Protein AF-A0A962DNZ9-F1 (afdb_monomer_lite)

Secondary structure (DSSP, 8-state):
-EEEEEEE--GGGTPPPEEEEEEE-GGGS-SBHHHHHHHHHHHT-TT-------SSSSS-TTEEEETTEEEETTT-BSTTS-SSEEEEPSTTS-EEETTEE--HHHHHHHHHT--S---SSPPPSSSPPP--HHHHHHHHHHHT-----TTTTT-HHHHHHTTT--HHHHHHHHHHHHT-TT---HHHHHHHH-STTTTTT-----HHHHT-TT---HHHHHHHHHHHHHHTT-

Sequence (234 aa):
MRDFRIYRYDPDTGQNPRVDTYSVDLGRCGPMVLDALIKIKNEVDPTLTFRRSCREGICGSCAMNIDGLNTLACTQAIEDIRGDVKIYPLPHMPVIKDLVPDLTNFYAQYASIKPWLQTQTPAPPDSERLQSKQDQELINSPSACILCACCSTSCPSYWWNSDRYLGPATLLAAYRWLVDTRDEATGERLDHLEDPFRLYRCHTIMNCTNACPKDLNPARAIASIKRMLVERRL

Radius of gyration: 20.22 Å; chains: 1; bounding box: 50×43×57 Å

pLDDT: mean 97.69, std 2.29, range [74.88, 98.94]

Structure (mmCIF, N/CA/C/O backbone):
data_AF-A0A962DNZ9-F1
#
_entry.id   AF-A0A962DNZ9-F1
#
loop_
_atom_site.group_PDB
_atom_site.id
_atom_site.type_symbol
_atom_site.label_atom_id
_atom_site.label_alt_id
_atom_site.label_comp_id
_atom_site.label_asym_id
_atom_site.label_entity_id
_atom_site.label_seq_id
_atom_site.pdbx_PDB_ins_code
_atom_site.Cartn_x
_atom_site.Cartn_y
_atom_site.Cartn_z
_atom_site.occupancy
_atom_site.B_iso_or_equiv
_atom_site.auth_seq_id
_atom_site.auth_comp_id
_atom_site.auth_asym_id
_atom_site.auth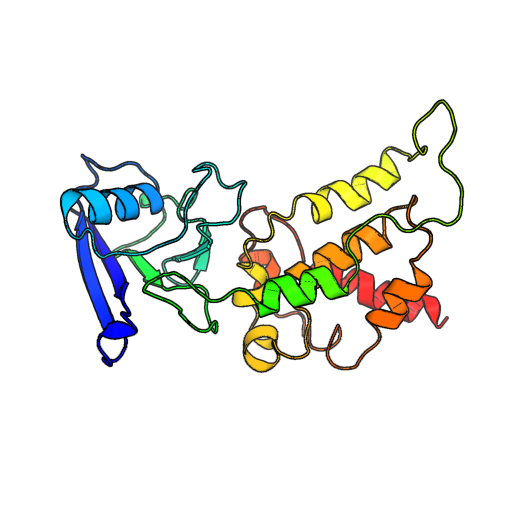_atom_id
_atom_site.pdbx_PDB_model_num
ATOM 1 N N . MET A 1 1 ? 26.097 -2.162 -15.430 1.00 95.00 1 MET A N 1
ATOM 2 C CA . MET A 1 1 ? 24.774 -2.379 -16.054 1.00 95.00 1 MET A CA 1
ATOM 3 C C . MET A 1 1 ? 23.944 -3.299 -15.178 1.00 95.00 1 MET A C 1
ATOM 5 O O . MET A 1 1 ? 24.505 -4.224 -14.598 1.00 95.00 1 MET A O 1
ATOM 9 N N . ARG A 1 2 ? 22.644 -3.036 -15.067 1.00 97.25 2 ARG A N 1
ATOM 10 C CA . ARG A 1 2 ? 21.651 -3.885 -14.399 1.00 97.25 2 ARG A CA 1
ATOM 11 C C . ARG A 1 2 ? 20.388 -3.911 -15.249 1.00 97.25 2 ARG A C 1
ATOM 13 O O . ARG A 1 2 ? 19.955 -2.851 -15.698 1.00 97.25 2 ARG A O 1
ATOM 20 N N . ASP A 1 3 ? 19.804 -5.088 -15.423 1.00 98.56 3 ASP A N 1
ATOM 21 C CA . ASP A 1 3 ? 18.593 -5.251 -16.217 1.00 98.56 3 ASP A CA 1
ATOM 22 C C . ASP A 1 3 ? 17.338 -5.136 -15.352 1.00 98.56 3 ASP A C 1
ATOM 24 O O . ASP A 1 3 ? 17.249 -5.699 -14.257 1.00 98.56 3 ASP A O 1
ATOM 28 N N . PHE A 1 4 ? 16.363 -4.392 -15.868 1.00 98.88 4 PHE A N 1
ATOM 29 C CA . PHE A 1 4 ? 15.038 -4.204 -15.294 1.00 98.88 4 PHE A CA 1
ATOM 30 C C . PHE A 1 4 ? 14.011 -4.829 -16.231 1.00 98.88 4 PHE A C 1
ATOM 32 O O . PHE A 1 4 ? 13.876 -4.402 -17.376 1.00 98.88 4 PHE A O 1
ATOM 39 N N . ARG A 1 5 ? 13.284 -5.837 -15.749 1.00 98.88 5 ARG A N 1
ATOM 40 C CA . ARG A 1 5 ? 12.247 -6.560 -16.493 1.00 98.88 5 ARG A CA 1
ATOM 41 C C . ARG A 1 5 ? 10.887 -6.050 -16.046 1.00 98.88 5 ARG A C 1
ATOM 43 O O . ARG A 1 5 ? 10.426 -6.398 -14.960 1.00 98.88 5 ARG A O 1
ATOM 50 N N . ILE A 1 6 ? 10.275 -5.196 -16.854 1.00 98.94 6 ILE A N 1
ATOM 51 C CA . ILE A 1 6 ? 9.125 -4.388 -16.449 1.00 98.9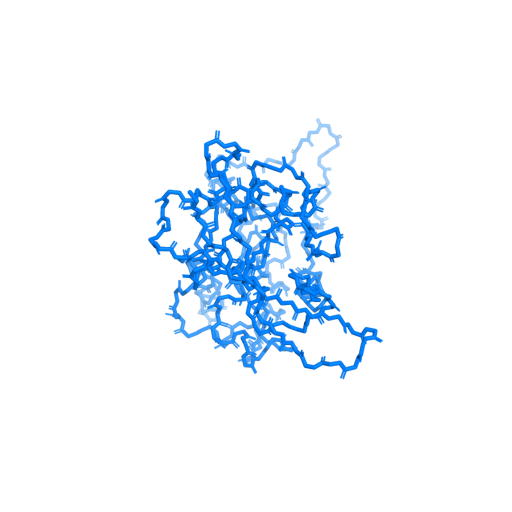4 6 ILE A CA 1
ATOM 52 C C . ILE A 1 6 ? 7.883 -4.838 -17.211 1.00 98.94 6 ILE A C 1
ATOM 54 O O . ILE A 1 6 ? 7.897 -4.930 -18.438 1.00 98.94 6 ILE A O 1
ATOM 58 N N . TYR A 1 7 ? 6.800 -5.096 -16.479 1.00 98.88 7 TYR A N 1
ATOM 59 C CA . TYR A 1 7 ? 5.475 -5.312 -17.050 1.00 98.88 7 TYR A CA 1
ATOM 60 C C . TYR A 1 7 ? 5.032 -4.096 -17.871 1.00 98.88 7 TYR A C 1
ATOM 62 O O . TYR A 1 7 ? 5.056 -2.962 -17.386 1.00 98.88 7 TYR A O 1
ATOM 70 N N . ARG A 1 8 ? 4.573 -4.349 -19.097 1.00 98.81 8 ARG A N 1
ATOM 71 C CA . ARG A 1 8 ? 4.054 -3.345 -20.023 1.00 98.81 8 ARG A CA 1
ATOM 72 C C . ARG A 1 8 ? 2.667 -3.726 -20.503 1.00 98.81 8 ARG A C 1
ATOM 74 O O . ARG A 1 8 ? 2.420 -4.881 -20.858 1.00 98.81 8 ARG A O 1
ATOM 81 N N . TYR A 1 9 ? 1.787 -2.738 -20.557 1.00 98.69 9 TYR A N 1
ATOM 82 C CA . TYR A 1 9 ? 0.440 -2.884 -21.092 1.00 98.69 9 TYR A CA 1
ATOM 83 C C . TYR A 1 9 ? -0.060 -1.535 -21.591 1.00 98.69 9 TYR A C 1
ATOM 85 O O . TYR A 1 9 ? -0.034 -0.559 -20.839 1.00 98.69 9 TYR A O 1
ATOM 93 N N . ASP A 1 10 ? -0.539 -1.499 -22.833 1.00 98.31 10 ASP A N 1
ATOM 94 C CA . ASP A 1 10 ? -1.159 -0.319 -23.424 1.00 98.31 10 ASP A CA 1
ATOM 95 C C . ASP A 1 10 ? -2.583 -0.652 -23.907 1.00 98.31 10 ASP A C 1
ATOM 97 O O . ASP A 1 10 ? -2.718 -1.359 -24.916 1.00 98.31 10 ASP A O 1
ATOM 101 N N . PRO A 1 11 ? -3.637 -0.169 -23.216 1.00 97.06 11 PRO A N 1
ATOM 102 C CA . PRO A 1 11 ? -5.021 -0.498 -23.559 1.00 97.06 11 PRO A CA 1
ATOM 103 C C . PRO A 1 11 ? -5.421 -0.014 -24.958 1.00 97.06 11 PRO A C 1
ATOM 105 O O . PRO A 1 11 ? -6.305 -0.606 -25.574 1.00 97.06 11 PRO A O 1
ATOM 108 N N . ASP A 1 12 ? -4.741 1.005 -25.490 1.00 97.19 12 ASP A N 1
ATOM 109 C CA . ASP A 1 12 ? -5.068 1.610 -26.785 1.00 97.19 12 ASP A CA 1
ATOM 110 C C . ASP A 1 12 ? -4.617 0.742 -27.975 1.00 97.19 12 ASP A C 1
ATOM 112 O O . ASP A 1 12 ? -5.036 0.953 -29.111 1.00 97.19 12 ASP A O 1
ATOM 116 N N . THR A 1 13 ? -3.757 -0.252 -27.728 1.00 95.75 13 THR A N 1
ATOM 117 C CA . THR A 1 13 ? -3.167 -1.095 -28.784 1.00 95.75 13 THR A CA 1
ATOM 118 C C . THR A 1 13 ? -3.943 -2.383 -29.053 1.00 95.75 13 THR A C 1
ATOM 120 O O . THR A 1 13 ? -3.706 -3.039 -30.067 1.00 95.75 13 THR A O 1
ATOM 123 N N . GLY A 1 14 ? -4.826 -2.790 -28.135 1.00 94.06 14 GLY A N 1
ATOM 124 C CA . GLY A 1 14 ? -5.509 -4.089 -28.180 1.00 94.06 14 GLY A CA 1
ATOM 125 C C . GLY A 1 14 ? -4.589 -5.310 -28.010 1.00 94.06 14 GLY A C 1
ATOM 126 O O . GLY A 1 14 ? -5.040 -6.439 -28.196 1.00 94.06 14 GLY A O 1
ATOM 127 N N . GLN A 1 15 ? -3.306 -5.115 -27.681 1.00 96.44 15 GLN A N 1
ATOM 128 C CA . GLN A 1 15 ? -2.345 -6.201 -27.487 1.00 96.44 15 GLN A CA 1
ATOM 129 C C . GLN A 1 15 ? -2.347 -6.729 -26.048 1.00 96.44 15 GLN A C 1
ATOM 131 O O . GLN A 1 15 ? -2.658 -6.017 -25.093 1.00 96.44 15 GLN A O 1
ATOM 136 N N . ASN A 1 16 ? -1.936 -7.990 -25.891 1.00 97.56 16 ASN A N 1
ATOM 137 C CA . ASN A 1 16 ? -1.731 -8.586 -24.575 1.00 97.56 16 ASN A CA 1
ATOM 138 C C . ASN A 1 16 ? -0.548 -7.932 -23.835 1.00 97.56 16 ASN A C 1
ATOM 140 O O . ASN A 1 16 ? 0.395 -7.458 -24.479 1.00 97.56 16 ASN A O 1
ATOM 144 N N . PRO A 1 17 ? -0.550 -7.956 -22.489 1.00 98.25 17 PRO A N 1
ATOM 145 C CA . PRO A 1 17 ? 0.593 -7.514 -21.706 1.00 98.25 17 PRO A CA 1
ATOM 146 C C . PRO A 1 17 ? 1.873 -8.273 -22.048 1.00 98.25 17 PRO A C 1
ATOM 148 O O . PRO A 1 17 ? 1.849 -9.460 -22.384 1.00 98.25 17 PRO A O 1
ATOM 151 N N . ARG A 1 18 ? 3.005 -7.592 -21.893 1.00 98.50 18 ARG A N 1
ATOM 152 C CA . ARG A 1 18 ? 4.341 -8.145 -22.139 1.00 98.50 18 ARG A CA 1
ATOM 153 C C . ARG A 1 18 ? 5.320 -7.717 -21.050 1.00 98.50 18 ARG A C 1
ATOM 155 O O . ARG A 1 18 ? 4.978 -6.936 -20.165 1.00 98.50 18 ARG A O 1
ATOM 162 N N . VAL A 1 19 ? 6.542 -8.231 -21.122 1.00 98.75 19 VAL A N 1
ATOM 163 C CA . VAL A 1 19 ? 7.648 -7.813 -20.256 1.00 98.75 19 VAL A CA 1
ATOM 164 C C . VAL A 1 19 ? 8.767 -7.286 -21.138 1.00 98.75 19 VAL A C 1
ATOM 166 O O . VAL A 1 19 ? 9.340 -8.050 -21.912 1.00 98.75 19 VAL A O 1
ATOM 169 N N . ASP A 1 20 ? 9.077 -6.002 -20.986 1.00 98.69 20 ASP A N 1
ATOM 170 C CA . ASP A 1 20 ? 10.197 -5.359 -21.672 1.00 98.69 20 ASP A CA 1
ATOM 171 C C . ASP A 1 20 ? 11.420 -5.344 -20.742 1.00 98.69 20 ASP A C 1
ATOM 173 O O . ASP A 1 20 ? 11.285 -5.258 -19.517 1.00 98.69 20 ASP A O 1
ATOM 177 N N . THR A 1 21 ? 12.619 -5.431 -21.320 1.00 98.81 21 THR A N 1
ATOM 178 C CA . THR A 1 21 ? 13.884 -5.373 -20.576 1.00 98.81 21 THR A CA 1
ATOM 179 C C . THR A 1 21 ? 14.593 -4.053 -20.851 1.00 98.81 21 THR A C 1
ATOM 181 O O . THR A 1 21 ? 14.810 -3.693 -22.006 1.00 98.81 21 THR A O 1
ATOM 184 N N . TYR A 1 22 ? 15.008 -3.365 -19.787 1.00 98.75 22 TYR A N 1
ATOM 185 C CA . TYR A 1 22 ? 15.774 -2.122 -19.848 1.00 98.75 22 TYR A CA 1
ATOM 186 C C . TYR A 1 22 ? 17.092 -2.275 -19.096 1.00 98.75 22 TYR A C 1
ATOM 188 O O . TYR A 1 22 ? 17.094 -2.542 -17.894 1.00 98.75 22 TYR A O 1
ATOM 196 N N . SER A 1 23 ? 18.212 -2.062 -19.780 1.00 98.44 23 SER A N 1
ATOM 197 C CA . SER A 1 23 ? 19.537 -2.090 -19.160 1.00 98.44 23 SER A CA 1
ATOM 198 C C . SER A 1 23 ? 19.919 -0.696 -18.663 1.00 98.44 23 SER A C 1
ATOM 200 O O . SER A 1 23 ? 20.058 0.240 -19.449 1.00 98.44 23 SER A O 1
ATOM 202 N N . VAL A 1 24 ? 20.122 -0.551 -17.353 1.00 98.31 24 VAL A N 1
ATOM 203 C CA . VAL A 1 24 ? 20.449 0.724 -16.698 1.00 98.31 24 VAL A CA 1
ATOM 204 C C . VAL A 1 24 ? 21.882 0.703 -16.163 1.00 98.31 24 VAL A C 1
ATOM 206 O O . VAL A 1 24 ? 22.325 -0.262 -15.532 1.00 98.31 24 VAL A O 1
ATOM 209 N N . ASP A 1 25 ? 22.626 1.785 -16.390 1.00 97.81 25 ASP A N 1
ATOM 210 C CA . ASP A 1 25 ? 23.916 2.010 -15.736 1.00 97.81 25 ASP A CA 1
ATOM 211 C C . ASP A 1 25 ? 23.711 2.530 -14.303 1.00 97.81 25 ASP A C 1
ATOM 213 O O . ASP A 1 25 ? 23.357 3.692 -14.094 1.00 97.81 25 ASP A O 1
ATOM 217 N N . LEU A 1 26 ? 23.944 1.660 -13.314 1.00 97.25 26 LEU A N 1
ATOM 218 C CA . LEU A 1 26 ? 23.795 1.995 -11.896 1.00 97.25 26 LEU A CA 1
ATOM 219 C C . LEU A 1 26 ? 24.811 3.039 -11.413 1.00 97.25 26 LEU A C 1
ATOM 221 O O . LEU A 1 26 ? 24.511 3.757 -10.468 1.00 97.25 26 LEU A O 1
ATOM 225 N N . GLY A 1 27 ? 25.963 3.193 -12.080 1.00 97.44 27 GLY A N 1
ATOM 226 C CA . GLY A 1 27 ? 26.920 4.260 -11.753 1.00 97.44 27 GLY A CA 1
ATOM 227 C C . GLY A 1 27 ? 26.392 5.665 -12.073 1.00 97.44 27 GLY A C 1
ATOM 228 O O . GLY A 1 27 ? 26.954 6.661 -11.625 1.00 97.44 27 GLY A O 1
ATOM 229 N N . ARG A 1 28 ? 25.300 5.750 -12.846 1.00 97.50 28 ARG A N 1
ATOM 230 C CA . ARG A 1 28 ? 24.640 6.990 -13.284 1.00 97.50 28 ARG A CA 1
ATOM 231 C C . ARG A 1 28 ? 23.143 6.991 -12.957 1.00 97.50 28 ARG A C 1
ATOM 233 O O . ARG A 1 28 ? 22.350 7.614 -13.672 1.00 97.50 28 ARG A O 1
ATOM 240 N N . CYS A 1 29 ? 22.754 6.265 -11.912 1.00 98.50 29 CYS A N 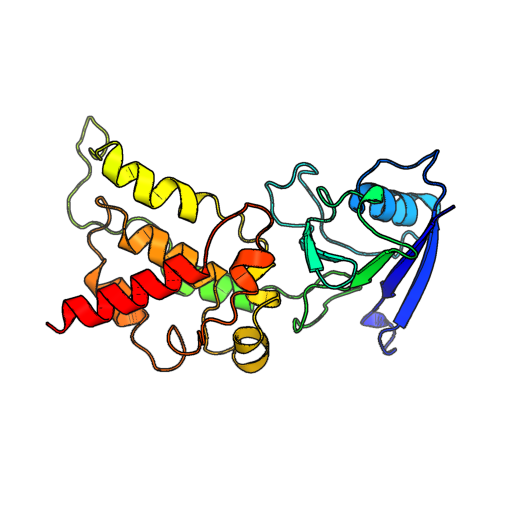1
ATOM 241 C CA . CYS A 1 29 ? 21.384 6.142 -11.430 1.00 98.50 29 CYS A CA 1
ATOM 242 C C . CYS A 1 29 ? 21.354 6.319 -9.907 1.00 98.50 29 CYS A C 1
ATOM 244 O O . CYS A 1 29 ? 22.307 5.961 -9.221 1.00 98.50 29 CYS A O 1
ATOM 246 N N . GLY A 1 30 ? 20.257 6.866 -9.379 1.00 98.38 30 GLY A N 1
ATOM 247 C CA . GLY A 1 30 ? 20.015 6.848 -7.937 1.00 98.38 30 GLY A CA 1
ATOM 248 C C . GLY A 1 30 ? 19.834 5.415 -7.408 1.00 98.38 30 GLY A C 1
ATOM 249 O O . GLY A 1 30 ? 19.610 4.493 -8.201 1.00 98.38 30 GLY A O 1
ATOM 250 N N . PRO A 1 31 ? 19.948 5.214 -6.084 1.00 98.44 31 PRO A N 1
ATOM 251 C CA . PRO A 1 31 ? 20.005 3.882 -5.485 1.00 98.44 31 PRO A CA 1
ATOM 252 C C . PRO A 1 31 ? 18.650 3.162 -5.439 1.00 98.44 31 PRO A C 1
ATOM 254 O O . PRO A 1 31 ? 18.622 1.942 -5.263 1.00 98.44 31 PRO A O 1
ATOM 257 N N . MET A 1 32 ? 17.529 3.880 -5.577 1.00 98.81 32 MET A N 1
ATOM 258 C CA . MET A 1 32 ? 16.189 3.310 -5.418 1.00 98.81 32 MET A CA 1
ATOM 259 C C . MET A 1 32 ? 15.610 2.845 -6.752 1.00 98.81 32 MET A C 1
ATOM 261 O O . MET A 1 32 ? 15.855 3.444 -7.800 1.00 98.81 32 MET A O 1
ATOM 265 N N . VAL A 1 33 ? 14.746 1.828 -6.722 1.00 98.88 33 VAL A N 1
ATOM 266 C CA . VAL A 1 33 ? 14.071 1.324 -7.933 1.00 98.88 33 VAL A CA 1
ATOM 267 C C . VAL A 1 33 ? 13.276 2.429 -8.643 1.00 98.88 33 VAL A C 1
ATOM 269 O O . VAL A 1 33 ? 13.242 2.473 -9.873 1.00 98.88 33 VAL A O 1
ATOM 272 N N . LEU A 1 34 ? 12.691 3.377 -7.903 1.00 98.94 34 LEU A N 1
ATOM 273 C CA . LEU A 1 34 ? 12.022 4.537 -8.497 1.00 98.94 34 LEU A CA 1
ATOM 274 C C . LEU A 1 34 ? 12.980 5.420 -9.311 1.00 98.94 34 LEU A C 1
ATOM 276 O O . LEU A 1 34 ? 12.563 5.957 -10.336 1.00 98.94 34 LEU A O 1
ATOM 280 N N . ASP A 1 35 ? 14.237 5.572 -8.889 1.00 98.88 35 ASP A N 1
ATOM 281 C CA . ASP A 1 35 ? 15.219 6.362 -9.637 1.00 98.88 35 ASP A CA 1
ATOM 282 C C . ASP A 1 35 ? 15.500 5.710 -10.996 1.00 98.88 35 ASP A C 1
ATOM 284 O O . ASP A 1 35 ? 15.531 6.404 -12.014 1.00 98.88 35 ASP A O 1
ATOM 288 N N . ALA A 1 36 ? 15.588 4.375 -11.036 1.00 98.88 36 ALA A N 1
ATOM 289 C CA . ALA A 1 36 ? 15.714 3.623 -12.282 1.00 98.88 36 ALA A CA 1
ATOM 290 C C . ALA A 1 36 ? 14.469 3.759 -13.173 1.00 98.88 36 ALA A C 1
ATOM 292 O O . ALA A 1 36 ? 14.606 4.026 -14.364 1.00 98.88 36 ALA A O 1
ATOM 293 N N . LEU A 1 37 ? 13.256 3.657 -12.614 1.00 98.94 37 LEU A N 1
ATOM 294 C CA . LEU A 1 37 ? 12.008 3.851 -13.370 1.00 98.94 37 LEU A CA 1
ATOM 295 C C . LEU A 1 37 ? 11.917 5.252 -13.995 1.00 98.94 37 LEU A C 1
ATOM 297 O O . LEU A 1 37 ? 11.538 5.395 -15.158 1.00 98.94 37 LEU A O 1
ATOM 301 N N . ILE A 1 38 ? 12.283 6.291 -13.237 1.00 98.94 38 ILE A N 1
ATOM 302 C CA . ILE A 1 38 ? 12.319 7.675 -13.729 1.00 98.94 38 ILE A CA 1
ATOM 303 C C . ILE A 1 38 ? 13.384 7.828 -14.815 1.00 98.94 38 ILE A C 1
ATOM 305 O O . ILE A 1 38 ? 13.104 8.430 -15.850 1.00 98.94 38 ILE A O 1
ATOM 309 N N . LYS A 1 39 ? 14.578 7.263 -14.613 1.00 98.81 39 LYS A N 1
ATOM 310 C CA . LYS A 1 39 ? 15.663 7.295 -15.597 1.00 98.81 39 LYS A CA 1
ATOM 311 C C . LYS A 1 39 ? 15.259 6.628 -16.911 1.00 98.81 39 LYS A C 1
ATOM 313 O O . LYS A 1 39 ? 15.419 7.237 -17.964 1.00 98.81 39 LYS A O 1
ATOM 318 N N . ILE A 1 40 ? 14.681 5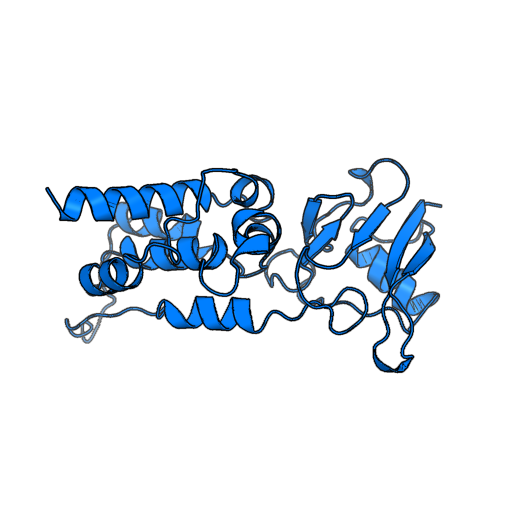.426 -16.851 1.00 98.88 40 ILE A N 1
ATOM 319 C CA . ILE A 1 40 ? 14.168 4.710 -18.028 1.00 98.88 40 ILE A CA 1
ATOM 320 C C . ILE A 1 40 ? 13.144 5.578 -18.756 1.00 98.88 40 ILE A C 1
ATOM 322 O O . ILE A 1 40 ? 13.271 5.781 -19.961 1.00 98.88 40 ILE A O 1
ATOM 326 N N . LYS A 1 41 ? 12.172 6.149 -18.033 1.00 98.88 41 LYS A N 1
ATOM 327 C CA . LYS A 1 41 ? 11.154 7.005 -18.648 1.00 98.88 41 LYS A CA 1
ATOM 328 C C . LYS A 1 41 ? 11.747 8.249 -19.315 1.00 98.88 41 LYS A C 1
ATOM 330 O O . LYS A 1 41 ? 11.318 8.628 -20.397 1.00 98.88 41 LYS A O 1
ATOM 335 N N . ASN A 1 42 ? 12.701 8.906 -18.667 1.00 98.81 42 ASN A N 1
ATOM 336 C CA . ASN A 1 42 ? 13.228 10.183 -19.143 1.00 98.81 42 ASN A CA 1
ATOM 337 C C . ASN A 1 42 ? 14.239 10.031 -20.282 1.00 98.81 42 ASN A C 1
ATOM 339 O O . ASN A 1 42 ? 14.328 10.915 -21.129 1.00 98.81 42 ASN A O 1
ATOM 343 N N . GLU A 1 43 ? 15.024 8.954 -20.279 1.00 98.62 43 GLU A N 1
ATOM 344 C CA . GLU A 1 43 ? 16.197 8.823 -21.151 1.00 98.62 43 GLU A CA 1
ATOM 345 C C . GLU A 1 43 ? 16.070 7.706 -22.194 1.00 98.62 43 GLU A C 1
ATOM 347 O O . GLU A 1 43 ? 16.824 7.711 -23.164 1.00 98.62 43 GLU A O 1
ATOM 352 N N . VAL A 1 44 ? 15.155 6.745 -22.011 1.00 98.44 44 VAL A N 1
ATOM 353 C CA . VAL A 1 44 ? 15.068 5.539 -22.855 1.00 98.44 44 VAL A CA 1
ATOM 354 C C . VAL A 1 44 ? 13.692 5.389 -23.496 1.00 98.44 44 VAL A C 1
ATOM 356 O O . VAL A 1 44 ? 13.587 5.331 -24.717 1.00 98.44 44 VAL A O 1
ATOM 359 N N . ASP A 1 45 ? 12.634 5.327 -22.687 1.00 98.69 45 ASP A N 1
ATOM 360 C CA . ASP A 1 45 ? 11.271 5.063 -23.147 1.00 98.69 45 ASP A CA 1
ATOM 361 C C . ASP A 1 45 ? 10.248 5.960 -22.425 1.00 98.69 45 ASP A C 1
ATOM 363 O O . ASP A 1 45 ? 9.735 5.597 -21.358 1.00 98.69 45 ASP A O 1
ATOM 367 N N . PRO A 1 46 ? 9.874 7.111 -23.016 1.00 98.56 46 PRO A N 1
ATOM 368 C CA . PRO A 1 46 ? 8.918 8.034 -22.411 1.00 98.56 46 PRO A CA 1
ATOM 369 C C . PRO A 1 46 ? 7.499 7.469 -22.303 1.00 98.56 46 PRO A C 1
ATOM 371 O O . PRO A 1 46 ? 6.672 8.071 -21.611 1.00 98.56 46 PRO A O 1
ATOM 374 N N . THR A 1 47 ? 7.201 6.320 -22.917 1.00 98.62 47 THR A N 1
ATOM 375 C CA . THR A 1 47 ? 5.882 5.675 -22.833 1.00 98.62 47 THR A CA 1
ATOM 376 C C . THR A 1 47 ? 5.687 4.882 -21.539 1.00 98.62 47 THR A C 1
ATOM 378 O O . THR A 1 47 ? 4.543 4.644 -21.148 1.00 98.62 47 THR A O 1
ATOM 381 N N . LEU A 1 48 ? 6.770 4.534 -20.826 1.00 98.88 48 LEU A N 1
ATOM 382 C CA . LEU A 1 48 ? 6.694 3.821 -19.549 1.00 98.88 48 LEU A CA 1
ATOM 383 C C . LEU A 1 48 ? 5.871 4.618 -18.528 1.00 98.88 48 LEU A C 1
ATOM 385 O O . LEU A 1 48 ? 6.184 5.773 -18.214 1.00 98.88 48 LEU A O 1
ATOM 389 N N . THR A 1 49 ? 4.816 4.005 -17.996 1.00 98.94 49 THR A N 1
ATOM 390 C CA . THR A 1 49 ? 3.836 4.675 -17.132 1.00 98.94 49 THR A CA 1
ATOM 391 C C . THR A 1 49 ? 3.758 4.040 -15.739 1.00 98.94 49 THR A C 1
ATOM 393 O O . THR A 1 49 ? 3.603 2.833 -15.580 1.00 98.94 49 THR A O 1
ATOM 396 N N . PHE A 1 50 ? 3.859 4.871 -14.698 1.00 98.94 50 PHE A N 1
ATOM 397 C CA . PHE A 1 50 ? 3.773 4.465 -13.291 1.00 98.94 50 PHE A CA 1
ATOM 398 C C . PHE A 1 50 ? 3.365 5.648 -12.402 1.00 98.94 50 PHE A C 1
ATOM 400 O O . PHE A 1 50 ? 3.552 6.813 -12.763 1.00 98.94 50 PHE A O 1
ATOM 407 N N . ARG A 1 51 ? 2.824 5.363 -11.210 1.00 98.88 51 ARG A N 1
ATOM 408 C CA . ARG A 1 51 ? 2.487 6.391 -10.211 1.00 98.88 51 ARG A CA 1
ATOM 409 C C . ARG A 1 51 ? 3.679 6.689 -9.298 1.00 98.88 51 ARG A C 1
ATOM 411 O O . ARG A 1 51 ? 4.373 5.786 -8.841 1.00 98.88 51 ARG A O 1
ATOM 418 N N . ARG A 1 52 ? 3.902 7.972 -9.000 1.00 98.75 52 ARG A N 1
ATOM 419 C CA . ARG A 1 52 ? 4.917 8.465 -8.047 1.00 98.75 52 ARG A CA 1
ATOM 420 C C . ARG A 1 52 ? 4.581 9.872 -7.557 1.00 98.75 52 ARG A C 1
ATOM 422 O O . ARG A 1 52 ? 3.962 10.631 -8.305 1.00 98.75 52 ARG A O 1
ATOM 429 N N . SER A 1 53 ? 5.049 10.231 -6.361 1.00 98.75 53 SER A N 1
ATOM 430 C CA . SER A 1 53 ? 4.985 11.611 -5.853 1.00 98.75 53 SER A CA 1
ATOM 431 C C . SER A 1 53 ? 6.120 11.932 -4.862 1.00 98.75 53 SER A C 1
ATOM 433 O O . SER A 1 53 ? 7.144 12.447 -5.290 1.00 98.75 53 SER A O 1
ATOM 435 N N . C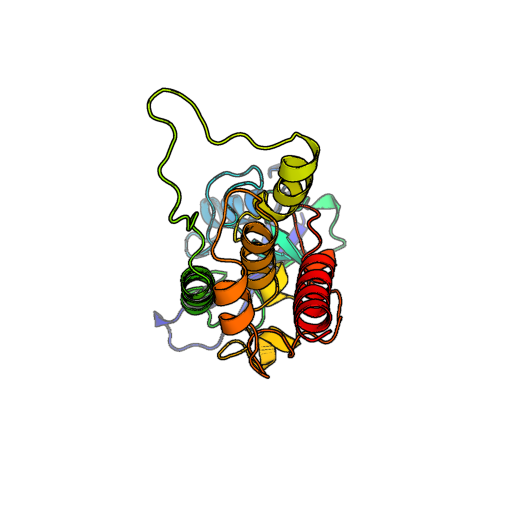YS A 1 54 ? 5.995 11.557 -3.579 1.00 98.56 54 CYS A N 1
ATOM 436 C CA . CYS A 1 54 ? 6.841 12.071 -2.480 1.00 98.56 54 CYS A CA 1
ATOM 437 C C . CYS A 1 54 ? 8.332 11.687 -2.496 1.00 98.56 54 CYS A C 1
ATOM 439 O O . CYS A 1 54 ? 9.137 12.396 -1.920 1.00 98.56 54 CYS A O 1
ATOM 441 N N . ARG A 1 55 ? 8.697 10.553 -3.112 1.00 98.31 55 ARG A N 1
ATOM 442 C CA . ARG A 1 55 ? 10.058 9.969 -3.120 1.00 98.31 55 ARG A CA 1
ATOM 443 C C . ARG A 1 55 ? 10.652 9.521 -1.771 1.00 98.31 55 ARG A C 1
ATOM 445 O O . ARG A 1 55 ? 11.778 9.051 -1.763 1.00 98.31 55 ARG A O 1
ATOM 452 N N . GLU A 1 56 ? 9.898 9.556 -0.678 1.00 98.31 56 GLU A N 1
ATOM 453 C CA . GLU A 1 56 ? 10.399 9.231 0.676 1.00 98.31 56 GLU A CA 1
ATOM 454 C C . GLU A 1 56 ? 9.510 8.235 1.444 1.00 98.31 56 GLU A C 1
ATOM 456 O O . GLU A 1 56 ? 9.570 8.106 2.662 1.00 98.31 56 GLU A O 1
ATOM 461 N N . GLY A 1 57 ? 8.646 7.513 0.725 1.00 98.38 57 GLY A N 1
ATOM 462 C CA . GLY A 1 57 ? 7.863 6.416 1.301 1.00 98.38 57 GLY A CA 1
ATOM 463 C C . GLY A 1 57 ? 6.679 6.846 2.172 1.00 98.38 57 GLY A C 1
ATOM 464 O O . GLY A 1 57 ? 6.239 6.069 3.019 1.00 98.38 57 GLY A O 1
ATOM 465 N N . ILE A 1 58 ? 6.147 8.061 1.977 1.00 98.62 58 ILE A N 1
ATOM 466 C CA . ILE A 1 58 ? 5.033 8.585 2.788 1.00 98.62 58 ILE A CA 1
ATOM 467 C C . ILE A 1 58 ? 3.690 8.679 2.046 1.00 98.62 58 ILE A C 1
ATOM 469 O O . ILE A 1 58 ? 2.648 8.457 2.647 1.00 98.62 58 ILE A O 1
ATOM 473 N N . CYS A 1 59 ? 3.677 8.936 0.733 1.00 98.62 59 CYS A N 1
ATOM 474 C CA . CYS A 1 59 ? 2.418 9.121 -0.018 1.00 98.62 59 CYS A CA 1
ATOM 475 C C . CYS A 1 59 ? 1.726 7.821 -0.471 1.00 98.62 59 CYS A C 1
ATOM 477 O O . CYS A 1 59 ? 0.600 7.863 -0.953 1.00 98.62 59 CYS A O 1
ATOM 479 N N . GLY A 1 60 ? 2.429 6.683 -0.445 1.00 98.62 60 GLY A N 1
ATOM 480 C CA . GLY A 1 60 ? 1.910 5.385 -0.900 1.00 98.62 60 GLY A CA 1
ATOM 481 C C . GLY A 1 60 ? 1.740 5.196 -2.417 1.00 98.62 60 GLY A C 1
ATOM 482 O O . GLY A 1 60 ? 1.482 4.079 -2.848 1.00 98.62 60 GLY A O 1
ATOM 483 N N . SER A 1 61 ? 1.928 6.227 -3.252 1.00 98.81 61 SER A N 1
ATOM 484 C CA . SER A 1 61 ? 1.572 6.163 -4.683 1.00 98.81 61 SER A CA 1
ATOM 485 C C . SER A 1 61 ? 2.390 5.182 -5.529 1.00 98.81 61 SER A C 1
ATOM 487 O O . SER A 1 61 ? 1.875 4.678 -6.518 1.00 98.81 61 SER A O 1
ATOM 489 N N . CYS A 1 62 ? 3.661 4.946 -5.189 1.00 98.88 62 CYS A N 1
ATOM 490 C CA . CYS A 1 62 ? 4.577 4.104 -5.977 1.00 98.88 62 CYS A CA 1
ATOM 491 C C . CYS A 1 62 ? 4.613 2.639 -5.513 1.00 98.88 62 CYS A C 1
ATOM 493 O O . CYS A 1 62 ? 5.628 1.959 -5.658 1.00 98.88 62 CYS A O 1
ATOM 495 N N . ALA A 1 63 ? 3.516 2.178 -4.916 1.00 98.94 63 ALA A N 1
ATOM 496 C CA . ALA A 1 63 ? 3.333 0.789 -4.543 1.00 98.94 63 ALA A CA 1
ATOM 497 C C . ALA A 1 63 ? 3.240 -0.100 -5.787 1.00 98.94 63 ALA A C 1
ATOM 499 O O . ALA A 1 63 ? 2.441 0.162 -6.688 1.00 98.94 63 ALA A O 1
ATOM 500 N N . MET A 1 64 ? 4.063 -1.142 -5.831 1.00 98.88 64 MET A N 1
ATOM 501 C CA . MET A 1 64 ? 4.115 -2.115 -6.922 1.00 98.88 64 MET A CA 1
ATOM 502 C C . MET A 1 64 ? 4.766 -3.413 -6.433 1.00 98.88 64 MET A C 1
ATOM 504 O O . MET A 1 64 ? 5.243 -3.480 -5.297 1.00 98.88 64 MET A O 1
ATOM 508 N N . ASN A 1 65 ? 4.774 -4.449 -7.268 1.00 98.88 65 ASN A N 1
ATOM 509 C CA . ASN A 1 65 ? 5.489 -5.685 -6.976 1.00 98.88 65 ASN A CA 1
ATOM 510 C C . ASN A 1 65 ? 6.903 -5.611 -7.568 1.00 98.88 65 ASN A C 1
ATOM 512 O O . ASN A 1 65 ? 7.064 -5.437 -8.776 1.00 98.88 65 ASN A O 1
ATOM 516 N N . ILE A 1 66 ? 7.916 -5.720 -6.713 1.00 98.81 66 ILE A N 1
ATOM 517 C CA . ILE A 1 66 ? 9.333 -5.659 -7.069 1.00 98.81 66 ILE A CA 1
ATOM 518 C C . ILE A 1 66 ? 9.982 -6.959 -6.606 1.00 98.81 66 ILE A C 1
ATOM 520 O O . ILE A 1 66 ? 9.973 -7.277 -5.420 1.00 98.81 66 ILE A O 1
ATOM 524 N N . ASP A 1 67 ? 10.489 -7.727 -7.564 1.00 97.69 67 ASP A N 1
ATOM 525 C CA . ASP A 1 67 ? 11.065 -9.064 -7.380 1.00 97.69 67 ASP A CA 1
ATOM 526 C C . ASP A 1 67 ? 10.195 -10.008 -6.525 1.00 97.69 67 ASP A C 1
ATOM 528 O O . ASP A 1 67 ? 10.662 -10.733 -5.651 1.00 97.69 67 ASP A O 1
ATOM 532 N N . GLY A 1 68 ? 8.880 -9.985 -6.766 1.00 97.19 68 GLY A N 1
ATOM 533 C CA . GLY A 1 68 ? 7.915 -10.830 -6.064 1.00 97.19 68 GLY A CA 1
ATOM 534 C C . GLY A 1 68 ? 7.373 -10.236 -4.762 1.00 97.19 68 GLY A C 1
ATOM 535 O O . GLY A 1 68 ? 6.365 -10.737 -4.260 1.00 97.19 68 GLY A O 1
ATOM 536 N N . LEU A 1 69 ? 7.941 -9.138 -4.252 1.00 97.69 69 LEU A N 1
ATOM 537 C CA . LEU A 1 69 ? 7.488 -8.471 -3.030 1.00 97.69 69 LEU A CA 1
ATOM 538 C C . LEU A 1 69 ? 6.711 -7.183 -3.334 1.00 97.69 69 LEU A C 1
ATOM 540 O O . LEU A 1 69 ? 7.171 -6.320 -4.077 1.00 97.69 69 LEU A O 1
ATOM 544 N N . ASN A 1 70 ? 5.548 -7.002 -2.705 1.00 98.88 70 ASN A N 1
ATOM 545 C CA . ASN A 1 70 ? 4.855 -5.715 -2.747 1.00 98.88 70 ASN A CA 1
ATOM 546 C C . ASN A 1 70 ? 5.569 -4.718 -1.832 1.00 98.88 70 ASN A C 1
ATOM 548 O O . ASN A 1 70 ? 5.638 -4.927 -0.624 1.00 98.88 70 ASN A O 1
ATOM 552 N N . THR A 1 71 ? 6.062 -3.624 -2.401 1.00 98.81 71 THR A N 1
ATOM 553 C CA . THR A 1 71 ? 6.809 -2.585 -1.682 1.00 98.81 71 THR A CA 1
ATOM 554 C C . THR A 1 71 ? 6.649 -1.234 -2.390 1.00 98.81 71 THR A C 1
ATOM 556 O O . THR A 1 71 ? 5.898 -1.112 -3.361 1.00 98.81 71 THR A O 1
ATOM 559 N N . LEU A 1 72 ? 7.315 -0.194 -1.892 1.00 98.94 72 LEU A N 1
ATOM 560 C CA . LEU A 1 72 ? 7.351 1.124 -2.521 1.00 98.94 72 LEU A CA 1
ATOM 561 C C . LEU A 1 72 ? 8.628 1.259 -3.347 1.00 98.94 72 LEU A C 1
ATOM 563 O O . LEU A 1 72 ? 9.732 1.160 -2.813 1.00 98.94 72 LEU A O 1
ATOM 567 N N . ALA A 1 73 ? 8.496 1.582 -4.633 1.00 98.88 73 ALA A N 1
ATOM 568 C CA . ALA A 1 73 ? 9.660 1.749 -5.504 1.00 98.88 73 ALA A CA 1
ATOM 569 C C . ALA A 1 73 ? 10.645 2.821 -5.002 1.00 98.88 73 ALA A C 1
ATOM 571 O O . ALA A 1 73 ? 11.838 2.731 -5.270 1.00 98.88 73 ALA A O 1
ATOM 572 N N . CYS A 1 74 ? 10.165 3.839 -4.279 1.00 98.81 74 CYS A N 1
ATOM 573 C CA . CYS A 1 74 ? 11.013 4.919 -3.770 1.00 98.81 74 CYS A CA 1
ATOM 574 C C . CYS A 1 74 ? 11.840 4.563 -2.534 1.00 98.81 74 CYS A C 1
ATOM 576 O O . CYS A 1 74 ? 12.690 5.357 -2.156 1.00 98.81 74 CYS A O 1
ATOM 578 N N . THR A 1 75 ? 11.574 3.431 -1.886 1.00 98.62 75 THR A N 1
ATOM 579 C CA . THR A 1 75 ? 12.333 2.979 -0.708 1.00 98.62 75 THR A CA 1
ATOM 580 C C . THR A 1 75 ? 12.913 1.582 -0.884 1.00 98.62 75 THR A C 1
ATOM 582 O O . THR A 1 75 ? 13.607 1.107 0.004 1.00 98.62 75 THR A O 1
ATOM 585 N N . GLN A 1 76 ? 12.635 0.917 -2.007 1.00 98.62 76 GLN A N 1
ATOM 586 C CA . GLN A 1 76 ? 13.288 -0.332 -2.361 1.00 98.62 76 GLN A CA 1
ATOM 587 C C . GLN A 1 76 ? 14.644 -0.026 -2.995 1.00 98.62 76 GLN A C 1
ATOM 589 O O . GLN A 1 76 ? 14.700 0.483 -4.121 1.00 98.62 76 GLN A O 1
ATOM 594 N N . ALA A 1 77 ? 15.721 -0.354 -2.286 1.00 98.50 77 ALA A N 1
ATOM 595 C CA . ALA A 1 77 ? 17.065 -0.228 -2.820 1.00 98.50 77 ALA A CA 1
ATOM 596 C C . ALA A 1 77 ? 17.303 -1.277 -3.917 1.00 98.50 77 ALA A C 1
ATOM 598 O O . ALA A 1 77 ? 16.868 -2.429 -3.822 1.00 98.50 77 ALA A O 1
ATOM 599 N N . ILE A 1 78 ? 17.993 -0.870 -4.983 1.00 98.56 78 ILE A N 1
ATOM 600 C CA . ILE A 1 78 ? 18.350 -1.759 -6.099 1.00 98.56 78 ILE A CA 1
ATOM 601 C C . ILE A 1 78 ? 19.374 -2.810 -5.644 1.00 98.56 78 ILE A C 1
ATOM 603 O O . ILE A 1 78 ? 19.363 -3.935 -6.141 1.00 98.56 78 ILE A O 1
ATOM 607 N N . GLU A 1 79 ? 20.253 -2.459 -4.702 1.00 97.56 79 GLU A N 1
ATOM 608 C CA . GLU A 1 79 ? 21.299 -3.351 -4.180 1.00 97.56 79 GLU A CA 1
ATOM 609 C C . GLU A 1 79 ? 20.758 -4.545 -3.384 1.00 97.56 79 GLU A C 1
ATOM 611 O O . GLU A 1 79 ? 21.372 -5.612 -3.409 1.00 97.56 79 GLU A O 1
ATOM 616 N N . ASP A 1 80 ? 19.575 -4.408 -2.778 1.00 97.44 80 ASP A N 1
ATOM 617 C CA . ASP A 1 80 ? 18.904 -5.491 -2.049 1.00 97.44 80 ASP A CA 1
ATOM 618 C C . ASP A 1 80 ? 18.382 -6.597 -2.983 1.00 97.44 80 ASP A C 1
ATOM 620 O O . ASP A 1 80 ? 18.029 -7.690 -2.534 1.00 97.44 80 ASP A O 1
ATOM 624 N N . ILE A 1 81 ? 18.331 -6.333 -4.294 1.00 97.88 81 ILE A N 1
ATOM 625 C CA . ILE A 1 81 ? 17.777 -7.239 -5.300 1.00 97.88 81 ILE A CA 1
ATOM 626 C C . ILE A 1 81 ? 18.911 -7.967 -6.026 1.00 97.88 81 ILE A C 1
ATOM 628 O O . ILE A 1 81 ? 19.834 -7.371 -6.599 1.00 97.88 81 ILE A O 1
ATOM 632 N N . ARG A 1 82 ? 18.829 -9.300 -6.049 1.00 95.25 82 ARG A N 1
ATOM 633 C CA . ARG A 1 82 ? 19.815 -10.160 -6.713 1.00 95.25 82 ARG A CA 1
ATOM 634 C C . ARG A 1 82 ? 19.447 -10.360 -8.183 1.00 95.25 82 ARG A C 1
ATOM 636 O O . ARG A 1 82 ? 18.354 -10.813 -8.488 1.00 95.25 82 ARG A O 1
ATOM 643 N N . GLY A 1 83 ? 20.394 -10.113 -9.088 1.00 96.00 83 GLY A N 1
ATOM 644 C CA . GLY A 1 83 ? 20.177 -10.302 -10.528 1.00 96.00 83 GLY A CA 1
ATOM 645 C C . GLY A 1 83 ? 19.180 -9.299 -11.120 1.00 96.00 83 GLY A C 1
ATOM 646 O O . GLY A 1 83 ? 19.118 -8.153 -10.683 1.00 96.00 83 GLY A O 1
ATOM 647 N N . ASP A 1 84 ? 18.433 -9.698 -12.143 1.00 97.25 84 ASP A N 1
ATOM 648 C CA . ASP A 1 84 ? 17.508 -8.798 -12.839 1.00 97.25 84 ASP A CA 1
ATOM 649 C C . ASP A 1 84 ? 16.384 -8.300 -11.921 1.00 97.25 84 ASP A C 1
ATOM 651 O O . ASP A 1 84 ? 15.749 -9.082 -11.211 1.00 97.25 84 ASP A O 1
ATOM 655 N N . VAL A 1 85 ? 16.070 -7.007 -11.999 1.00 98.56 85 VAL A N 1
ATOM 656 C CA . VAL A 1 85 ? 14.993 -6.396 -11.212 1.00 98.56 85 VAL A CA 1
ATOM 657 C C . VAL A 1 85 ? 13.668 -6.574 -11.944 1.00 98.56 85 VAL A C 1
ATOM 659 O O . VAL A 1 85 ? 13.406 -5.914 -12.950 1.00 98.56 85 VAL A O 1
ATOM 662 N N . LYS A 1 86 ? 12.812 -7.468 -11.450 1.00 98.81 86 LYS A N 1
ATOM 663 C CA . LYS A 1 86 ? 11.481 -7.712 -12.026 1.00 98.81 86 LYS A CA 1
ATOM 664 C C . LYS A 1 86 ? 10.455 -6.770 -11.408 1.00 98.81 86 LYS A C 1
ATOM 666 O O . LYS A 1 86 ? 10.360 -6.703 -10.186 1.00 98.81 86 LYS A O 1
ATOM 671 N N . ILE A 1 87 ? 9.676 -6.074 -12.230 1.00 98.94 87 ILE A N 1
ATOM 672 C CA . ILE A 1 87 ? 8.698 -5.084 -11.769 1.00 98.94 87 ILE A CA 1
ATOM 673 C C . ILE A 1 87 ? 7.339 -5.361 -12.406 1.00 98.94 87 ILE A C 1
ATOM 675 O O . ILE A 1 87 ? 7.204 -5.372 -13.630 1.00 98.94 87 ILE A O 1
ATOM 679 N N . TYR A 1 88 ? 6.329 -5.537 -11.561 1.00 98.94 88 TYR A N 1
ATOM 680 C CA . TYR A 1 88 ? 4.939 -5.773 -11.941 1.00 98.94 88 TYR A CA 1
ATOM 681 C C . TYR A 1 88 ? 4.011 -4.791 -11.210 1.00 98.94 88 TYR A C 1
ATOM 683 O O . TYR A 1 88 ? 4.370 -4.285 -10.142 1.00 98.94 88 TYR A O 1
ATOM 691 N N . PRO A 1 89 ? 2.807 -4.506 -11.741 1.00 98.88 89 PRO A N 1
ATOM 692 C CA . PRO A 1 89 ? 1.787 -3.781 -10.988 1.00 98.88 89 PRO A CA 1
ATOM 693 C C . PRO A 1 89 ? 1.401 -4.542 -9.709 1.00 98.88 89 PRO A C 1
ATOM 695 O O . PRO A 1 89 ? 1.775 -5.700 -9.509 1.00 98.88 89 PRO A O 1
ATOM 698 N N . LEU A 1 90 ? 0.635 -3.892 -8.828 1.00 98.81 90 LEU A N 1
ATOM 699 C CA . LEU A 1 90 ? 0.110 -4.568 -7.641 1.00 98.81 90 LEU A CA 1
ATOM 700 C C . LEU A 1 90 ? -0.691 -5.829 -8.042 1.00 98.81 90 LEU A C 1
ATOM 702 O O . LEU A 1 90 ? -1.542 -5.734 -8.931 1.00 98.81 90 LEU A O 1
ATOM 706 N N . PRO A 1 91 ? -0.442 -6.996 -7.414 1.00 98.69 91 PRO A N 1
ATOM 707 C CA . PRO A 1 91 ? -1.022 -8.261 -7.855 1.00 98.69 91 PRO A CA 1
ATOM 708 C C . PRO A 1 91 ? -2.549 -8.294 -7.795 1.00 98.69 91 PRO A C 1
ATOM 710 O O . PRO A 1 91 ? -3.158 -7.759 -6.868 1.00 98.69 91 PRO A O 1
ATOM 713 N N . HIS A 1 92 ? -3.145 -9.005 -8.759 1.00 97.69 92 HIS A N 1
ATOM 714 C CA . HIS A 1 92 ? -4.584 -9.279 -8.838 1.00 97.69 92 HIS A CA 1
ATOM 715 C C . HIS A 1 92 ? -5.471 -8.015 -8.853 1.00 97.69 92 HIS A C 1
ATOM 717 O O . HIS A 1 92 ? -6.611 -8.023 -8.388 1.00 97.69 92 HIS A O 1
ATOM 723 N N . MET A 1 93 ? -4.946 -6.922 -9.408 1.00 97.88 93 MET A N 1
ATOM 724 C CA . MET A 1 93 ? -5.702 -5.702 -9.685 1.00 97.88 93 MET A CA 1
ATOM 725 C C . MET A 1 93 ? -5.879 -5.546 -11.199 1.00 97.88 93 MET A C 1
ATOM 727 O O . MET A 1 93 ? -4.943 -5.854 -11.944 1.00 97.88 93 MET A O 1
ATOM 731 N N . PRO A 1 94 ? -7.029 -5.036 -11.680 1.00 97.75 94 PRO A N 1
ATOM 732 C CA . PRO A 1 94 ? -7.146 -4.580 -13.059 1.00 97.75 94 PRO A CA 1
ATOM 733 C C . PRO A 1 94 ? -6.066 -3.537 -13.352 1.00 97.75 94 PRO A C 1
ATOM 735 O O . PRO A 1 94 ? -5.840 -2.627 -12.551 1.00 97.75 94 PRO A O 1
ATOM 738 N N . VAL A 1 95 ? -5.380 -3.671 -14.484 1.00 98.56 95 VAL A N 1
ATOM 739 C CA . VAL A 1 95 ? -4.311 -2.749 -14.876 1.00 98.56 95 VAL A CA 1
ATOM 740 C C . VAL A 1 95 ? -4.864 -1.734 -15.864 1.00 98.56 95 VAL A C 1
ATOM 742 O O . VAL A 1 95 ? -5.386 -2.110 -16.909 1.00 98.56 95 VAL A O 1
ATOM 745 N N . ILE A 1 96 ? -4.731 -0.448 -15.538 1.00 98.69 96 ILE A N 1
ATOM 746 C CA . ILE A 1 96 ? -5.136 0.652 -16.419 1.00 98.69 96 ILE A CA 1
ATOM 747 C C . ILE A 1 96 ? -4.112 0.797 -17.551 1.00 98.69 96 ILE A C 1
ATOM 749 O O . ILE A 1 96 ? -4.477 0.772 -18.720 1.00 98.69 96 ILE A O 1
ATOM 753 N N . LYS A 1 97 ? -2.826 0.937 -17.202 1.00 98.75 97 LYS A N 1
ATOM 754 C CA . LYS A 1 97 ? -1.696 1.035 -18.143 1.00 98.75 97 LYS A CA 1
ATOM 755 C C . LYS A 1 97 ? -0.391 0.714 -17.416 1.00 98.75 97 LYS A C 1
ATOM 757 O O . LYS A 1 97 ? -0.183 1.224 -16.316 1.00 98.75 97 LYS A O 1
ATOM 762 N N . ASP A 1 98 ? 0.487 -0.085 -18.016 1.00 98.81 98 ASP A N 1
ATOM 763 C CA . ASP A 1 98 ? 1.794 -0.463 -17.451 1.00 98.81 98 ASP A CA 1
ATOM 764 C C . ASP A 1 98 ? 1.729 -0.829 -15.947 1.00 98.81 98 ASP A C 1
ATOM 766 O O . ASP A 1 98 ? 1.078 -1.796 -15.562 1.00 98.81 98 ASP A O 1
ATOM 770 N N . LEU A 1 99 ? 2.376 -0.054 -15.069 1.00 98.94 99 LEU A N 1
ATOM 771 C CA . LEU A 1 99 ? 2.458 -0.318 -13.628 1.00 98.94 99 LEU A CA 1
ATOM 772 C C . LEU A 1 99 ? 1.340 0.371 -12.825 1.00 98.94 99 LEU A C 1
ATOM 774 O O . LEU A 1 99 ? 1.467 0.568 -11.615 1.00 98.94 99 LEU A O 1
ATOM 778 N N . VAL A 1 100 ? 0.262 0.799 -13.486 1.00 98.94 100 VAL A N 1
ATOM 779 C CA . VAL A 1 100 ? -0.830 1.578 -12.891 1.00 98.94 100 VAL A CA 1
ATOM 780 C C . VAL A 1 100 ? -2.066 0.692 -12.695 1.00 98.94 100 VAL A C 1
ATOM 782 O O . VAL A 1 100 ? -2.844 0.522 -13.635 1.00 98.94 100 VAL A O 1
ATOM 785 N N . PRO A 1 101 ? -2.295 0.148 -11.485 1.00 98.69 101 PRO A N 1
ATOM 786 C CA . PRO A 1 101 ? -3.516 -0.595 -11.185 1.00 98.69 101 PRO A CA 1
ATOM 787 C C . PRO A 1 101 ? -4.718 0.341 -10.991 1.00 98.69 101 PRO A C 1
ATOM 789 O O . PRO A 1 101 ? -4.564 1.511 -10.619 1.00 98.69 101 PRO A O 1
ATOM 792 N N . ASP A 1 102 ? -5.922 -0.183 -11.174 1.00 98.75 102 ASP A N 1
ATOM 793 C CA . ASP A 1 102 ? -7.157 0.451 -10.719 1.00 98.75 102 ASP A CA 1
ATOM 794 C C . ASP A 1 102 ? -7.360 0.187 -9.218 1.00 98.75 102 ASP A C 1
ATOM 796 O O . ASP A 1 102 ? -7.458 -0.956 -8.782 1.00 98.75 102 ASP A O 1
ATOM 800 N N . LEU A 1 103 ? -7.408 1.255 -8.416 1.00 98.75 103 LEU A N 1
ATOM 801 C CA . LEU A 1 103 ? -7.594 1.202 -6.959 1.00 98.75 103 LEU A CA 1
ATOM 802 C C . LEU A 1 103 ? -8.994 1.669 -6.520 1.00 98.75 103 LEU A C 1
ATOM 804 O O . LEU A 1 103 ? -9.218 1.901 -5.333 1.00 98.75 103 LEU A O 1
ATOM 808 N N . THR A 1 104 ? -9.948 1.800 -7.444 1.00 98.69 104 THR A N 1
ATOM 809 C CA . THR A 1 104 ? -11.296 2.319 -7.159 1.00 98.69 104 THR A CA 1
ATOM 810 C C . THR A 1 104 ? -12.003 1.510 -6.069 1.00 98.69 104 THR A C 1
ATOM 812 O O . THR A 1 104 ? -12.460 2.080 -5.078 1.00 98.69 104 THR A O 1
ATOM 815 N N . ASN A 1 105 ? -12.018 0.176 -6.182 1.00 98.56 105 ASN A N 1
ATOM 816 C CA . ASN A 1 105 ? -12.616 -0.695 -5.163 1.00 98.56 105 ASN A CA 1
ATOM 817 C C . ASN A 1 105 ? -11.905 -0.579 -3.803 1.00 98.56 105 ASN A C 1
ATOM 819 O O . ASN A 1 105 ? -12.555 -0.503 -2.764 1.00 98.56 105 ASN A O 1
ATOM 823 N N . PHE A 1 106 ? -10.571 -0.495 -3.805 1.00 98.81 106 PHE A N 1
ATOM 824 C CA . PHE A 1 106 ? -9.781 -0.328 -2.584 1.00 98.81 106 PHE A CA 1
ATOM 825 C C . PHE A 1 106 ? -10.189 0.940 -1.813 1.00 98.81 106 PHE A C 1
ATOM 827 O O . PHE A 1 106 ? -10.413 0.889 -0.603 1.00 98.81 106 PHE A O 1
ATOM 834 N N . TYR A 1 107 ? -10.354 2.068 -2.510 1.00 98.81 107 TYR A N 1
ATOM 835 C CA . TYR A 1 107 ? -10.804 3.315 -1.885 1.00 98.81 107 TYR A CA 1
ATOM 836 C C . TYR A 1 107 ? -12.278 3.279 -1.469 1.00 98.81 107 TYR A C 1
ATOM 838 O O . TYR A 1 107 ? -12.620 3.816 -0.416 1.00 98.81 107 TYR A O 1
ATOM 846 N N . ALA A 1 108 ? -13.144 2.617 -2.242 1.00 98.81 108 ALA A N 1
ATOM 847 C CA . ALA A 1 108 ? -14.549 2.444 -1.879 1.00 98.81 108 ALA A CA 1
ATOM 848 C C . ALA A 1 108 ? -14.709 1.648 -0.571 1.00 98.81 108 ALA A C 1
ATOM 850 O O . ALA A 1 108 ? -15.485 2.040 0.302 1.00 98.81 108 ALA A O 1
ATOM 851 N N . GLN A 1 109 ? -13.922 0.584 -0.387 1.00 98.81 109 GLN A N 1
ATOM 852 C CA . GLN A 1 109 ? -13.886 -0.183 0.862 1.00 98.81 109 GLN A CA 1
ATOM 853 C C . GLN A 1 109 ? -13.360 0.646 2.040 1.00 98.81 109 GLN A C 1
ATOM 855 O O . GLN A 1 109 ? -13.913 0.585 3.135 1.00 98.81 109 GLN A O 1
ATOM 860 N N . TYR A 1 110 ? -12.327 1.466 1.829 1.00 98.88 110 TYR A N 1
ATOM 861 C CA . TYR A 1 110 ? -11.863 2.395 2.862 1.00 98.88 110 TYR A CA 1
ATOM 862 C C . TYR A 1 110 ? -12.947 3.408 3.260 1.00 98.88 110 TYR A C 1
ATOM 864 O O . TYR A 1 110 ? -13.137 3.683 4.441 1.00 98.88 110 TYR A O 1
ATOM 872 N N . ALA A 1 111 ? -13.703 3.942 2.300 1.00 98.75 111 ALA A N 1
ATOM 873 C CA . ALA A 1 111 ? -14.806 4.851 2.597 1.00 98.75 111 ALA A CA 1
ATOM 874 C C . ALA A 1 111 ? -15.954 4.155 3.354 1.00 98.75 111 ALA A C 1
ATOM 876 O O . ALA A 1 111 ? -16.579 4.773 4.220 1.00 98.75 111 ALA A O 1
ATOM 877 N N . SER A 1 112 ? -16.214 2.868 3.081 1.00 98.50 112 SER A N 1
ATOM 878 C CA . SER A 1 112 ? -17.348 2.135 3.665 1.00 98.50 112 SER A CA 1
ATOM 879 C C . SER A 1 112 ? -17.259 1.971 5.184 1.00 98.50 112 SER A C 1
ATOM 881 O O . SER A 1 112 ? -18.291 1.886 5.844 1.00 98.50 112 SER A O 1
ATOM 883 N N . ILE A 1 113 ? -16.047 1.979 5.752 1.00 98.38 113 ILE A N 1
ATOM 884 C CA . ILE A 1 113 ? -15.829 1.888 7.207 1.00 98.38 113 ILE A CA 1
ATOM 885 C C . ILE A 1 113 ? -16.002 3.226 7.941 1.00 98.38 113 ILE A C 1
ATOM 887 O O . ILE A 1 113 ? -15.778 3.291 9.150 1.00 98.38 113 ILE A O 1
ATOM 891 N N . LYS A 1 114 ? -16.377 4.291 7.219 1.00 98.62 114 LYS A N 1
ATOM 892 C CA . LYS A 1 114 ? -16.573 5.650 7.737 1.00 98.62 114 LYS A CA 1
ATOM 893 C C . LYS A 1 114 ? -15.374 6.145 8.569 1.00 98.62 114 LYS A C 1
ATOM 895 O O . LYS A 1 114 ? -15.484 6.265 9.795 1.00 98.62 114 LYS A O 1
ATOM 900 N N . PRO A 1 115 ? -14.205 6.381 7.944 1.00 98.25 115 PRO A N 1
ATOM 901 C CA . PRO A 1 115 ? -12.944 6.583 8.650 1.00 98.25 115 PRO A CA 1
ATOM 902 C C . PRO A 1 115 ? -12.771 8.023 9.171 1.00 98.25 115 PRO A C 1
ATOM 904 O O . PRO A 1 115 ? -11.809 8.711 8.836 1.00 98.25 115 PRO A O 1
ATOM 907 N N . TRP A 1 116 ? -13.714 8.478 9.990 1.00 98.31 116 TRP A N 1
ATOM 908 C CA . TRP A 1 116 ? -13.704 9.757 10.702 1.00 98.31 116 TRP A CA 1
ATOM 909 C C . TRP A 1 116 ? -14.271 9.565 12.110 1.00 98.31 116 TRP A C 1
ATOM 911 O O . TRP A 1 116 ? -14.970 8.583 12.354 1.00 98.31 116 TRP A O 1
ATOM 921 N N . LEU A 1 117 ? -13.996 10.510 13.012 1.00 97.94 117 LEU A N 1
ATOM 922 C CA . LEU A 1 117 ? -14.462 10.467 14.397 1.00 97.94 117 LEU A CA 1
ATOM 923 C C . LEU A 1 117 ? -15.991 10.555 14.463 1.00 97.94 117 LEU A C 1
ATOM 925 O O . LEU A 1 117 ? -16.577 11.483 13.903 1.00 97.94 117 LEU A O 1
ATOM 929 N N . GLN A 1 118 ? -16.627 9.623 15.166 1.00 97.88 118 GLN A N 1
ATOM 930 C CA . GLN A 1 118 ? -18.069 9.612 15.403 1.00 97.88 118 GLN A CA 1
ATOM 931 C C . GLN A 1 118 ? -18.339 9.720 16.898 1.00 97.88 118 GLN A C 1
ATOM 933 O O . GLN A 1 118 ? -17.966 8.846 17.670 1.00 97.88 118 GLN A O 1
ATOM 938 N N . THR A 1 119 ? -18.964 10.819 17.309 1.00 96.25 119 THR A N 1
ATOM 939 C CA . THR A 1 119 ? -19.273 11.112 18.710 1.00 96.25 119 THR A CA 1
ATOM 940 C C . THR A 1 119 ? -20.541 11.952 18.784 1.00 96.25 119 THR A C 1
ATOM 942 O O . THR A 1 119 ? -20.737 12.854 17.968 1.00 96.25 119 THR A O 1
ATOM 945 N N . GLN A 1 120 ? -21.404 11.619 19.738 1.00 94.69 120 GLN A N 1
ATOM 946 C CA . GLN A 1 120 ? -22.592 12.384 20.105 1.00 94.69 120 GLN A CA 1
ATOM 947 C C . GLN A 1 120 ? -22.273 13.414 21.191 1.00 94.69 120 GLN A C 1
ATOM 949 O O . GLN A 1 120 ? -22.939 14.445 21.281 1.00 94.69 120 GLN A O 1
ATOM 954 N N . THR A 1 121 ? -21.240 13.166 22.000 1.00 93.25 121 THR A N 1
ATOM 955 C CA . THR A 1 121 ? -20.748 14.132 22.983 1.00 93.25 121 THR A CA 1
ATOM 956 C C . THR A 1 121 ? -20.202 15.376 22.270 1.00 93.25 121 THR A C 1
ATOM 958 O O . THR A 1 121 ? -19.285 15.259 21.453 1.00 93.25 121 THR A O 1
ATOM 961 N N . PRO A 1 122 ? -20.690 16.597 22.565 1.00 92.31 122 PRO A N 1
ATOM 962 C CA . PRO A 1 122 ? -20.148 17.822 21.978 1.00 92.31 122 PRO A CA 1
ATOM 963 C C . PRO A 1 122 ? -18.649 17.993 22.256 1.00 92.31 122 PRO A C 1
ATOM 965 O O . PRO A 1 122 ? -18.109 17.470 23.234 1.00 92.31 122 PRO A O 1
ATOM 968 N N . ALA A 1 123 ? -17.939 18.693 21.372 1.00 90.75 123 ALA A N 1
ATOM 969 C CA . ALA A 1 123 ? -16.564 19.089 21.664 1.00 90.75 123 ALA A CA 1
ATOM 970 C C . ALA A 1 123 ? -16.560 20.091 22.833 1.00 90.75 123 ALA A C 1
ATOM 972 O O . ALA A 1 123 ? -17.479 20.914 22.908 1.00 90.75 123 ALA A O 1
ATOM 973 N N . PRO A 1 124 ? -15.567 20.045 23.740 1.00 92.69 124 PRO A N 1
ATOM 974 C CA . PRO A 1 124 ? -15.387 21.116 24.711 1.00 92.69 124 PRO A CA 1
ATOM 975 C C . PRO A 1 124 ? -15.240 22.466 23.984 1.00 92.69 124 PRO A C 1
ATOM 977 O O . PRO A 1 124 ? -14.608 22.507 22.928 1.00 92.69 124 PRO A O 1
ATOM 980 N N . PRO A 1 125 ? -15.816 23.563 24.509 1.00 92.69 125 PRO A N 1
ATOM 981 C CA . PRO A 1 125 ? -15.823 24.851 23.812 1.00 92.69 125 PRO A CA 1
ATOM 982 C C . PRO A 1 125 ? -14.419 25.449 23.650 1.00 92.69 125 PRO A C 1
ATOM 984 O O . PRO A 1 125 ? -14.111 25.996 22.596 1.00 92.69 125 PRO A O 1
ATOM 987 N N . ASP A 1 126 ? -13.563 25.284 24.663 1.00 94.81 126 ASP A N 1
ATOM 988 C CA . ASP A 1 126 ? -12.263 25.961 24.757 1.00 94.81 126 ASP A CA 1
ATOM 989 C C . ASP A 1 126 ? -11.088 24.979 24.921 1.00 94.81 126 ASP A C 1
ATOM 991 O O . ASP A 1 126 ? -10.004 25.356 25.371 1.00 94.81 126 ASP A O 1
ATOM 995 N N . SER A 1 127 ? -11.289 23.695 24.608 1.00 94.56 127 SER A N 1
ATOM 996 C CA . SER A 1 127 ? -10.241 22.679 24.741 1.00 94.56 127 SER A CA 1
ATOM 997 C C . SER A 1 127 ? -10.430 21.475 23.816 1.00 94.56 127 SER A C 1
ATOM 999 O O . SER A 1 127 ? -11.473 21.258 23.202 1.00 94.56 127 SER A O 1
ATOM 1001 N N . GLU A 1 128 ? -9.372 20.679 23.696 1.00 95.25 128 GLU A N 1
ATOM 1002 C CA . GLU A 1 128 ? -9.371 19.424 22.953 1.00 95.25 128 GLU A CA 1
ATOM 1003 C C . GLU A 1 128 ? -10.081 18.289 23.708 1.00 95.25 128 GLU A C 1
ATOM 1005 O O . GLU A 1 128 ? -10.245 18.314 24.931 1.00 95.25 128 GLU A O 1
ATOM 1010 N N . ARG A 1 129 ? -10.477 17.238 22.979 1.00 95.25 129 ARG A N 1
ATOM 1011 C CA . ARG A 1 129 ? -10.920 15.993 23.616 1.00 95.25 129 ARG A CA 1
ATOM 1012 C C . ARG A 1 129 ? -9.740 15.349 24.328 1.00 95.25 129 ARG A C 1
ATOM 1014 O O . ARG A 1 129 ? -8.753 15.004 23.683 1.00 95.25 129 ARG A O 1
ATOM 1021 N N . LEU A 1 130 ? -9.878 15.145 25.632 1.00 95.12 130 LEU A N 1
ATOM 1022 C CA . LEU A 1 130 ? -8.847 14.507 26.436 1.00 95.12 130 LEU A CA 1
ATOM 1023 C C . LEU A 1 130 ? -8.688 13.037 26.036 1.00 95.12 130 LEU A C 1
ATOM 1025 O O . LEU A 1 130 ? -9.665 12.306 25.891 1.00 95.12 130 LEU A O 1
ATOM 1029 N N . GLN A 1 131 ? -7.441 12.611 25.886 1.00 97.44 131 GLN A N 1
ATOM 1030 C CA . GLN A 1 131 ? -7.062 11.226 25.645 1.00 97.44 131 GLN A CA 1
ATOM 1031 C C . GLN A 1 131 ? -5.758 10.963 26.394 1.00 97.44 131 GLN A C 1
ATOM 1033 O O . GLN A 1 131 ? -4.836 11.780 26.349 1.00 97.44 131 GLN A O 1
ATOM 1038 N N . SER A 1 132 ? -5.681 9.848 27.122 1.00 98.06 132 SER A N 1
ATOM 1039 C CA . SER A 1 132 ? -4.447 9.500 27.823 1.00 98.06 132 SER A CA 1
ATOM 1040 C C . SER A 1 132 ? -3.356 9.121 26.818 1.00 98.06 132 SER A C 1
ATOM 1042 O O . SER A 1 132 ? -3.635 8.670 25.704 1.00 98.06 132 SER A O 1
ATOM 1044 N N . LYS A 1 133 ? -2.086 9.245 27.219 1.00 97.94 133 LYS A N 1
ATOM 1045 C CA . LYS A 1 133 ? -0.962 8.774 26.396 1.00 97.94 133 LYS A CA 1
ATOM 1046 C C . LYS A 1 133 ? -1.108 7.287 26.041 1.00 97.94 133 LYS A C 1
ATOM 1048 O O . LYS A 1 133 ? -0.842 6.909 24.906 1.00 97.94 133 LYS A O 1
ATOM 1053 N N . GLN A 1 134 ? -1.562 6.473 26.995 1.00 97.62 134 GLN A N 1
ATOM 1054 C CA . GLN A 1 134 ? -1.766 5.037 26.807 1.00 97.62 134 GLN A CA 1
ATOM 1055 C C . GLN A 1 134 ? -2.830 4.746 25.738 1.00 97.62 134 GLN A C 1
ATOM 1057 O O . GLN A 1 134 ? -2.621 3.877 24.896 1.00 97.62 134 GLN A O 1
ATOM 1062 N N . ASP A 1 135 ? -3.930 5.501 25.719 1.00 97.75 135 ASP A N 1
ATOM 1063 C CA . ASP A 1 135 ? -4.976 5.352 24.699 1.00 97.75 135 ASP A CA 1
ATOM 1064 C C . ASP A 1 135 ? -4.496 5.827 23.319 1.00 97.75 135 ASP A C 1
ATOM 1066 O O . ASP A 1 135 ? -4.722 5.160 22.310 1.00 97.75 135 ASP A O 1
ATOM 1070 N N . GLN A 1 136 ? -3.765 6.946 23.264 1.00 96.94 136 GLN A N 1
ATOM 1071 C CA . GLN A 1 136 ? -3.166 7.451 22.023 1.00 96.94 136 GLN A CA 1
ATOM 1072 C C . GLN A 1 136 ? -2.157 6.446 21.429 1.00 96.94 136 GLN A C 1
ATOM 1074 O O . GLN A 1 136 ? -2.076 6.272 20.211 1.00 96.94 136 GLN A O 1
ATOM 1079 N N . GLU A 1 137 ? -1.400 5.729 22.262 1.00 96.06 137 GLU A N 1
ATOM 1080 C CA . GLU A 1 137 ? -0.461 4.696 21.805 1.00 96.06 137 GLU A CA 1
ATOM 1081 C C . GLU A 1 137 ? -1.151 3.535 21.070 1.00 96.06 137 GLU A C 1
ATOM 1083 O O . GLU A 1 137 ? -0.563 2.975 20.138 1.00 96.06 137 GLU A O 1
ATOM 1088 N N . LEU A 1 138 ? -2.417 3.231 21.391 1.00 95.56 138 LEU A N 1
ATOM 1089 C CA . LEU A 1 138 ? -3.207 2.219 20.676 1.00 95.56 138 LEU A CA 1
ATOM 1090 C C . LEU A 1 138 ? -3.521 2.630 19.230 1.00 95.56 138 LEU A C 1
ATOM 1092 O O . LEU A 1 138 ? -3.616 1.763 18.355 1.00 95.56 138 LEU A O 1
ATOM 1096 N N . ILE A 1 139 ? -3.644 3.935 18.959 1.00 96.81 139 ILE A N 1
ATOM 1097 C CA . ILE A 1 139 ? -3.950 4.467 17.621 1.00 96.81 139 ILE A CA 1
ATOM 1098 C C . ILE A 1 139 ? -2.705 4.859 16.817 1.00 96.81 139 ILE A C 1
ATOM 1100 O O . ILE A 1 139 ? -2.777 4.895 15.587 1.00 96.81 139 ILE A O 1
ATOM 1104 N N . ASN A 1 140 ? -1.554 5.093 17.457 1.00 95.25 140 ASN A N 1
ATOM 1105 C CA . ASN A 1 140 ? -0.315 5.517 16.787 1.00 95.25 140 ASN A CA 1
ATOM 1106 C C . ASN A 1 140 ? 0.102 4.577 15.646 1.00 95.25 140 ASN A C 1
ATOM 1108 O O . ASN A 1 140 ? 0.305 5.015 14.518 1.00 95.25 140 ASN A O 1
ATOM 1112 N N . SER A 1 141 ? 0.187 3.272 15.914 1.00 93.06 141 SER A N 1
ATOM 1113 C CA . SER A 1 141 ? 0.576 2.297 14.888 1.00 93.06 141 SER A CA 1
ATOM 1114 C C . SER A 1 141 ? -0.446 2.193 13.745 1.00 93.06 141 SER A C 1
ATOM 1116 O O . SER A 1 141 ? -0.066 2.412 12.594 1.00 93.06 141 SER A O 1
ATOM 1118 N N . PRO A 1 142 ? -1.743 1.915 13.985 1.00 95.94 142 PRO A N 1
ATOM 1119 C CA . PRO A 1 142 ? -2.682 1.742 12.879 1.00 95.94 142 PRO A CA 1
ATOM 1120 C C . PRO A 1 142 ? -2.962 3.047 12.104 1.00 95.94 142 PRO A C 1
ATOM 1122 O O . PRO A 1 142 ? -3.296 2.979 10.922 1.00 95.94 142 PRO A O 1
ATOM 1125 N N . SER A 1 143 ? -2.770 4.227 12.711 1.00 97.00 143 SER A N 1
ATOM 1126 C CA . SER A 1 143 ? -2.902 5.525 12.023 1.00 97.00 143 SER A CA 1
ATOM 1127 C C . SER A 1 143 ? -1.739 5.868 11.085 1.00 97.00 143 SER A C 1
ATOM 1129 O O . SER A 1 143 ? -1.925 6.676 10.180 1.00 97.00 143 SER A O 1
ATOM 1131 N N . ALA A 1 144 ? -0.579 5.217 11.215 1.00 98.06 144 ALA A N 1
ATOM 1132 C CA . ALA A 1 144 ? 0.566 5.422 10.323 1.00 98.06 144 ALA A CA 1
ATOM 1133 C C . ALA A 1 144 ? 0.400 4.758 8.935 1.00 98.06 144 ALA A C 1
ATOM 1135 O O . ALA A 1 144 ? 1.322 4.771 8.113 1.00 98.06 144 ALA A O 1
ATOM 1136 N N . CYS A 1 145 ? -0.758 4.149 8.656 1.00 98.69 145 CYS A N 1
ATOM 1137 C CA . CYS A 1 145 ? -1.058 3.556 7.358 1.00 98.69 145 CYS A CA 1
ATOM 1138 C C . CYS A 1 145 ? -1.152 4.629 6.262 1.00 98.69 145 CYS A C 1
ATOM 1140 O O . CYS A 1 145 ? -1.935 5.566 6.355 1.00 98.69 145 CYS A O 1
ATOM 1142 N N . ILE A 1 146 ? -0.409 4.433 5.172 1.00 98.81 146 ILE A N 1
ATOM 1143 C CA . ILE A 1 146 ? -0.334 5.370 4.036 1.00 98.81 146 ILE A CA 1
ATOM 1144 C C . ILE A 1 146 ? -1.238 4.983 2.852 1.00 98.81 146 ILE A C 1
ATOM 1146 O O . ILE A 1 146 ? -1.032 5.452 1.738 1.00 98.81 146 ILE A O 1
ATOM 1150 N N . LEU A 1 147 ? -2.176 4.049 3.055 1.00 98.81 147 LEU A N 1
ATOM 1151 C CA . LEU A 1 147 ? -3.122 3.572 2.031 1.00 98.81 147 LEU A CA 1
ATOM 1152 C C . LEU A 1 147 ? -2.473 3.142 0.694 1.00 98.81 147 LEU A C 1
ATOM 1154 O O . LEU A 1 147 ? -3.046 3.310 -0.377 1.00 98.81 147 LEU A O 1
ATOM 1158 N N . CYS A 1 148 ? -1.286 2.531 0.754 1.00 98.81 148 CYS A N 1
ATOM 1159 C CA . CYS A 1 148 ? -0.531 2.083 -0.426 1.00 98.81 148 CYS A CA 1
ATOM 1160 C C . CYS A 1 148 ? -1.052 0.787 -1.078 1.00 98.81 148 CYS A C 1
ATOM 1162 O O . CYS A 1 148 ? -0.554 0.381 -2.120 1.00 98.81 148 CYS A O 1
ATOM 1164 N N . ALA A 1 149 ? -2.004 0.096 -0.445 1.00 98.88 149 ALA A N 1
ATOM 1165 C CA . ALA A 1 149 ? -2.558 -1.191 -0.874 1.00 98.88 149 ALA A CA 1
ATOM 1166 C C . ALA A 1 149 ? -1.581 -2.392 -0.959 1.00 98.88 149 ALA A C 1
ATOM 1168 O O . ALA A 1 149 ? -2.050 -3.496 -1.250 1.00 98.88 149 ALA A O 1
ATOM 1169 N N . CYS A 1 150 ? -0.283 -2.257 -0.632 1.00 98.94 150 CYS A N 1
ATOM 1170 C CA . CYS A 1 150 ? 0.682 -3.376 -0.653 1.00 98.94 150 CYS A CA 1
ATOM 1171 C C . CYS A 1 150 ? 0.192 -4.598 0.133 1.00 98.94 150 CYS A C 1
ATOM 1173 O O . CYS A 1 150 ? 0.268 -5.722 -0.358 1.00 98.94 150 CYS A O 1
ATOM 1175 N N . CYS A 1 151 ? -0.356 -4.375 1.332 1.00 98.88 151 CYS A N 1
ATOM 1176 C CA . CYS A 1 151 ? -0.821 -5.444 2.211 1.00 98.88 151 CYS A CA 1
ATOM 1177 C C . CYS A 1 151 ? -2.092 -6.138 1.698 1.00 98.88 151 CYS A C 1
ATOM 1179 O O . CYS A 1 151 ? -2.223 -7.352 1.837 1.00 98.88 151 CYS A O 1
ATOM 1181 N N . SER A 1 152 ? -3.037 -5.398 1.104 1.00 98.88 152 SER A N 1
ATOM 1182 C CA . SER A 1 152 ? -4.262 -5.992 0.550 1.00 98.88 152 SER A CA 1
ATOM 1183 C C . SER A 1 152 ? -3.955 -6.787 -0.706 1.00 98.88 152 SER A C 1
ATOM 1185 O O . SER A 1 152 ? -4.366 -7.935 -0.828 1.00 98.88 152 SER A O 1
ATOM 1187 N N . THR A 1 153 ? -3.134 -6.227 -1.585 1.00 98.81 153 THR A N 1
ATOM 1188 C CA . THR A 1 153 ? -2.728 -6.866 -2.842 1.00 98.81 153 THR A CA 1
ATOM 1189 C C . THR A 1 153 ? -1.635 -7.923 -2.657 1.00 98.81 153 THR A C 1
ATOM 1191 O O . THR A 1 153 ? -1.242 -8.559 -3.629 1.00 98.81 153 THR A O 1
ATOM 1194 N N . SER A 1 154 ? -1.156 -8.170 -1.431 1.00 98.81 154 SER A N 1
ATOM 1195 C CA . SER A 1 154 ? -0.336 -9.346 -1.092 1.00 98.81 154 SER A CA 1
ATOM 1196 C C . SER A 1 154 ? -1.152 -10.483 -0.471 1.00 98.81 154 SER A C 1
ATOM 1198 O O . SER A 1 154 ? -0.625 -11.579 -0.275 1.00 98.81 154 SER A O 1
ATOM 1200 N N . CYS A 1 155 ? -2.421 -10.238 -0.123 1.00 98.81 155 CYS A N 1
ATOM 1201 C CA . CYS A 1 155 ? -3.275 -11.182 0.585 1.00 98.81 155 CYS A CA 1
ATOM 1202 C C . CYS A 1 155 ? -4.046 -12.072 -0.405 1.00 98.81 155 CYS A C 1
ATOM 1204 O O . CYS A 1 155 ? -4.961 -11.575 -1.063 1.00 98.81 155 CYS A O 1
ATOM 1206 N N . PRO A 1 156 ? -3.803 -13.397 -0.439 1.00 98.56 156 PRO A N 1
ATOM 1207 C CA . PRO A 1 156 ? -4.520 -14.288 -1.352 1.00 98.56 156 PRO A CA 1
ATOM 1208 C C . PRO A 1 156 ? -6.035 -14.274 -1.157 1.00 98.56 156 PRO A C 1
ATOM 1210 O O . PRO A 1 156 ? -6.793 -14.352 -2.111 1.00 98.56 156 PRO A O 1
ATOM 1213 N N . SER A 1 157 ? -6.501 -14.105 0.080 1.00 98.44 157 SER A N 1
ATOM 1214 C CA . SER A 1 157 ? -7.936 -14.008 0.344 1.00 98.44 157 SER A CA 1
ATOM 1215 C C . SER A 1 157 ? -8.584 -12.782 -0.314 1.00 98.44 157 SER A C 1
ATOM 1217 O O . SER A 1 157 ? -9.722 -12.854 -0.779 1.00 98.44 157 SER A O 1
ATOM 1219 N N . TYR A 1 158 ? -7.839 -11.673 -0.394 1.00 98.75 158 TYR A N 1
ATOM 1220 C CA . TYR A 1 158 ? -8.266 -10.466 -1.096 1.00 98.75 158 TYR A CA 1
ATOM 1221 C C . TYR A 1 158 ? -8.228 -10.649 -2.610 1.00 98.75 158 TYR A C 1
ATOM 1223 O O . TYR A 1 158 ? -9.133 -10.177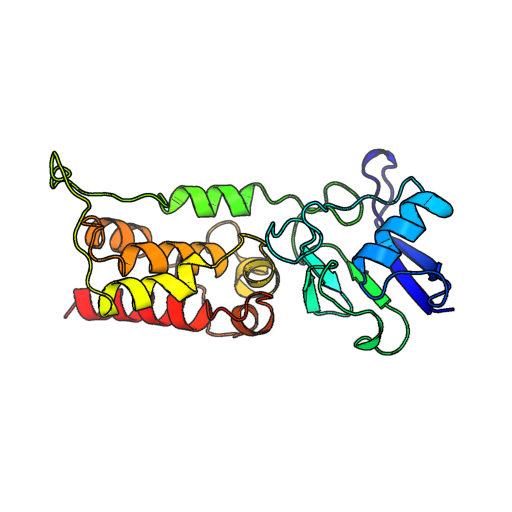 -3.281 1.00 98.75 158 TYR A O 1
ATOM 1231 N N . TRP A 1 159 ? -7.258 -11.393 -3.150 1.00 98.50 159 TRP A N 1
ATOM 1232 C CA . TRP A 1 159 ? -7.261 -11.755 -4.572 1.00 98.50 159 TRP A CA 1
ATOM 1233 C C . TRP A 1 159 ? -8.581 -12.433 -4.955 1.00 98.50 159 TRP A C 1
ATOM 1235 O O . TRP A 1 159 ? -9.270 -11.990 -5.865 1.00 98.50 159 TRP A O 1
ATOM 1245 N N . TRP A 1 160 ? -9.008 -13.426 -4.178 1.00 97.94 160 TRP A N 1
ATOM 1246 C CA . TRP A 1 160 ? -10.198 -14.211 -4.510 1.00 97.94 160 TRP A CA 1
ATOM 1247 C C . TRP A 1 160 ? -11.541 -13.550 -4.184 1.00 97.94 160 TRP A C 1
ATOM 1249 O O . TRP A 1 160 ? -12.549 -13.957 -4.749 1.00 97.94 160 TRP A O 1
ATOM 1259 N N . ASN A 1 161 ? -11.586 -12.596 -3.250 1.00 97.69 161 ASN A N 1
ATOM 1260 C CA . ASN A 1 161 ? -12.848 -12.080 -2.700 1.00 97.69 161 ASN A CA 1
ATOM 1261 C C . ASN A 1 161 ? -12.837 -10.554 -2.505 1.00 97.69 161 ASN A C 1
ATOM 1263 O O . ASN A 1 161 ? -13.461 -10.059 -1.566 1.00 97.69 161 ASN A O 1
ATOM 1267 N N . SER A 1 162 ? -12.081 -9.792 -3.303 1.00 97.00 162 SER A N 1
ATOM 1268 C CA . SER A 1 162 ? -11.936 -8.334 -3.115 1.00 97.00 162 SER A CA 1
ATOM 1269 C C . SER A 1 162 ? -13.243 -7.554 -3.269 1.00 97.00 162 SER A C 1
ATOM 1271 O O . SER A 1 162 ? -13.327 -6.426 -2.796 1.00 97.00 162 SER A O 1
ATOM 1273 N N . ASP A 1 163 ? -14.273 -8.136 -3.874 1.00 96.44 163 ASP A N 1
ATOM 1274 C CA . ASP A 1 163 ? -15.624 -7.583 -3.975 1.00 96.44 163 ASP A CA 1
ATOM 1275 C C . ASP A 1 163 ? -16.361 -7.542 -2.623 1.00 96.44 163 ASP A C 1
ATOM 1277 O O . ASP A 1 163 ? -17.248 -6.713 -2.423 1.00 96.44 163 ASP A O 1
ATOM 1281 N N . ARG A 1 164 ? -15.991 -8.413 -1.670 1.00 97.31 164 ARG A N 1
ATOM 1282 C CA . ARG A 1 164 ? -16.706 -8.569 -0.385 1.00 97.31 164 ARG A CA 1
ATOM 1283 C C . ARG A 1 164 ? -15.812 -8.540 0.849 1.00 97.31 164 ARG A C 1
ATOM 1285 O O . ARG A 1 164 ? -16.216 -8.017 1.886 1.00 97.31 164 ARG A O 1
ATOM 1292 N N . TYR A 1 165 ? -14.616 -9.115 0.771 1.00 98.62 165 TYR A N 1
ATOM 1293 C CA . TYR A 1 165 ? -13.620 -9.041 1.833 1.00 98.62 165 TYR A CA 1
ATOM 1294 C C . TYR A 1 165 ? -12.938 -7.675 1.793 1.00 98.62 165 TYR A C 1
ATOM 1296 O O . TYR A 1 165 ? -12.310 -7.318 0.798 1.00 98.62 165 TYR A O 1
ATOM 1304 N N . LEU A 1 166 ? -13.021 -6.930 2.898 1.00 98.69 166 LEU A N 1
ATOM 1305 C CA . LEU A 1 166 ? -12.527 -5.550 2.975 1.00 98.69 166 LEU A CA 1
ATOM 1306 C C . LEU A 1 166 ? -11.003 -5.442 2.840 1.00 98.69 166 LEU A C 1
ATOM 1308 O O . LEU A 1 166 ? -10.474 -4.391 2.481 1.00 98.69 166 LEU A O 1
ATOM 1312 N N . GLY A 1 167 ? -10.289 -6.526 3.140 1.00 98.69 167 GLY A N 1
ATOM 1313 C CA . GLY A 1 167 ? -8.840 -6.568 3.058 1.00 98.69 167 GLY A CA 1
ATOM 1314 C C . GLY A 1 167 ? -8.126 -5.933 4.260 1.00 98.69 167 GLY A C 1
ATOM 1315 O O . GLY A 1 167 ? -8.704 -5.190 5.055 1.00 98.69 167 GLY A O 1
ATOM 1316 N N . PRO A 1 168 ? -6.830 -6.236 4.421 1.00 98.81 168 PRO A N 1
ATOM 1317 C CA . PRO A 1 168 ? -6.048 -5.844 5.586 1.00 98.81 168 PRO A CA 1
ATOM 1318 C C . PRO A 1 168 ? -5.861 -4.337 5.763 1.00 98.81 168 PRO A C 1
ATOM 1320 O O . PRO A 1 168 ? -5.835 -3.890 6.904 1.00 98.81 168 PRO A O 1
ATOM 1323 N N . ALA A 1 169 ? -5.744 -3.544 4.692 1.00 98.88 169 ALA A N 1
ATOM 1324 C CA . ALA A 1 169 ? -5.612 -2.090 4.834 1.00 98.88 169 ALA A CA 1
ATOM 1325 C C . ALA A 1 169 ? -6.878 -1.467 5.444 1.00 98.88 169 ALA A C 1
ATOM 1327 O O . ALA A 1 169 ? -6.804 -0.751 6.441 1.00 98.88 169 ALA A O 1
ATOM 1328 N N . THR A 1 170 ? -8.041 -1.799 4.881 1.00 98.81 170 THR A N 1
ATOM 1329 C CA . THR A 1 170 ? -9.345 -1.324 5.350 1.00 98.81 170 THR A CA 1
ATOM 1330 C C . THR A 1 170 ? -9.628 -1.804 6.768 1.00 98.81 170 THR A C 1
ATOM 1332 O O . THR A 1 170 ? -10.067 -1.025 7.605 1.00 98.81 170 THR A O 1
ATOM 1335 N N . LEU A 1 171 ? -9.321 -3.066 7.084 1.00 98.88 171 LEU A N 1
ATOM 1336 C CA . LEU A 1 171 ? -9.529 -3.601 8.431 1.00 98.88 171 LEU A CA 1
ATOM 1337 C C . LEU A 1 171 ? -8.557 -3.010 9.466 1.00 98.88 171 LEU A C 1
ATOM 1339 O O . LEU A 1 171 ? -8.955 -2.794 10.606 1.00 98.88 171 LEU A O 1
ATOM 1343 N N . LEU A 1 172 ? -7.316 -2.678 9.089 1.00 98.81 172 LEU A N 1
ATOM 1344 C CA . LEU A 1 172 ? -6.407 -1.916 9.954 1.00 98.81 172 LEU A CA 1
ATOM 1345 C C . LEU A 1 172 ? -6.963 -0.512 10.239 1.00 98.81 172 LEU A C 1
ATOM 1347 O O . LEU A 1 172 ? -6.947 -0.064 11.385 1.00 98.81 172 LEU A O 1
ATOM 1351 N N . ALA A 1 173 ? -7.491 0.161 9.214 1.00 98.75 173 ALA A N 1
ATOM 1352 C CA . ALA A 1 173 ? -8.131 1.462 9.370 1.00 98.75 173 ALA A CA 1
ATOM 1353 C C . ALA A 1 173 ? -9.414 1.384 10.215 1.00 98.75 173 ALA A C 1
ATOM 1355 O O . ALA A 1 173 ? -9.662 2.273 11.022 1.00 98.75 173 ALA A O 1
ATOM 1356 N N . ALA A 1 174 ? -10.201 0.312 10.101 1.00 98.69 174 ALA A N 1
ATOM 1357 C CA . ALA A 1 174 ? -11.363 0.094 10.960 1.00 98.69 174 ALA A CA 1
ATOM 1358 C C . ALA A 1 174 ? -10.935 -0.098 12.422 1.00 98.69 174 ALA A C 1
ATOM 1360 O O . ALA A 1 174 ? -11.474 0.551 13.316 1.00 98.69 174 ALA A O 1
ATOM 1361 N N . TYR A 1 175 ? -9.904 -0.918 12.659 1.00 98.75 175 TYR A N 1
ATOM 1362 C CA . TYR A 1 175 ? -9.327 -1.112 13.990 1.00 98.75 175 TYR A CA 1
ATOM 1363 C C . TYR A 1 175 ? -8.848 0.204 14.613 1.00 98.75 175 TYR A C 1
ATOM 1365 O O . TYR A 1 175 ? -9.114 0.445 15.786 1.00 98.75 175 TYR A O 1
ATOM 1373 N N . ARG A 1 176 ? -8.215 1.088 13.827 1.00 98.62 176 ARG A N 1
ATOM 1374 C CA . ARG A 1 176 ? -7.784 2.425 14.276 1.00 98.62 176 ARG A CA 1
ATOM 1375 C C . ARG A 1 176 ? -8.913 3.245 14.903 1.00 98.62 176 ARG A C 1
ATOM 1377 O O . ARG A 1 176 ? -8.630 4.057 15.778 1.00 98.62 176 ARG A O 1
ATOM 1384 N N . TRP A 1 177 ? -10.146 3.097 14.420 1.00 98.62 177 TRP A N 1
ATOM 1385 C CA . TRP A 1 177 ? -11.315 3.794 14.967 1.00 98.62 177 TRP A CA 1
ATOM 1386 C C . TRP A 1 177 ? -11.960 3.028 16.120 1.00 98.62 177 TRP A C 1
ATOM 1388 O O . TRP A 1 177 ? -12.390 3.649 17.079 1.00 98.62 177 TRP A O 1
ATOM 1398 N N . LEU A 1 178 ? -11.952 1.693 16.073 1.00 98.44 178 LEU A N 1
ATOM 1399 C CA . LEU A 1 178 ? -12.472 0.837 17.147 1.00 98.44 178 LEU A CA 1
ATOM 1400 C C . LEU A 1 178 ? -11.728 0.992 18.482 1.00 98.44 178 LEU A C 1
ATOM 1402 O O . LEU A 1 178 ? -12.303 0.705 19.527 1.00 98.44 178 LEU A O 1
ATOM 1406 N N . VAL A 1 179 ? -10.456 1.401 18.449 1.00 98.00 179 VAL A N 1
ATOM 1407 C CA . VAL A 1 179 ? -9.628 1.596 19.654 1.00 98.00 179 VAL A CA 1
ATOM 1408 C C . VAL A 1 179 ? -9.374 3.062 20.001 1.00 98.00 179 VAL A C 1
ATOM 1410 O O . VAL A 1 179 ? -8.610 3.341 20.920 1.00 98.00 179 VAL A O 1
ATOM 1413 N N . ASP A 1 180 ? -9.982 4.007 19.278 1.00 98.44 180 ASP A N 1
ATOM 1414 C CA . ASP A 1 180 ? -9.894 5.425 19.631 1.00 98.44 180 ASP A CA 1
ATOM 1415 C C . ASP A 1 180 ? -10.920 5.738 20.722 1.00 98.44 180 ASP A C 1
ATOM 1417 O O . ASP A 1 180 ? -12.119 5.733 20.465 1.00 98.44 180 ASP A O 1
ATOM 1421 N N . THR A 1 181 ? -10.462 6.054 21.934 1.00 97.38 181 THR A N 1
ATOM 1422 C CA . THR A 1 181 ? -11.347 6.345 23.080 1.00 97.38 181 THR A CA 1
ATOM 1423 C C . THR A 1 181 ? -12.224 7.585 22.904 1.00 97.38 181 THR A C 1
ATOM 1425 O O . THR A 1 181 ? -13.120 7.822 23.710 1.00 97.38 181 THR A O 1
ATOM 1428 N N . ARG A 1 182 ? -11.984 8.381 21.858 1.00 97.38 182 ARG A N 1
ATOM 1429 C CA . ARG A 1 182 ? -12.813 9.538 21.500 1.00 97.38 182 ARG A CA 1
ATOM 1430 C C . ARG A 1 182 ? -13.985 9.166 20.585 1.00 97.38 182 ARG A C 1
ATOM 1432 O O . ARG A 1 182 ? -14.855 10.009 20.378 1.00 97.38 182 ARG A O 1
ATOM 1439 N N . ASP A 1 183 ? -13.965 7.979 19.976 1.00 98.25 183 ASP A N 1
ATOM 1440 C CA . ASP A 1 183 ? -15.012 7.491 19.075 1.00 98.25 183 ASP A CA 1
ATOM 1441 C C . ASP A 1 183 ? -16.066 6.711 19.872 1.00 98.25 183 ASP A C 1
ATOM 1443 O O . ASP A 1 183 ? -15.762 5.743 20.565 1.00 98.25 183 ASP A O 1
ATOM 1447 N N . GLU A 1 184 ? -17.323 7.132 19.776 1.00 98.00 184 GLU A N 1
ATOM 1448 C CA . GLU A 1 184 ? -18.454 6.548 20.508 1.00 98.00 184 GLU A CA 1
ATOM 1449 C C . GLU A 1 184 ? -19.255 5.557 19.643 1.00 98.00 184 GLU A C 1
ATOM 1451 O O . GLU A 1 184 ? -20.270 5.025 20.089 1.00 98.00 184 GLU A O 1
ATOM 1456 N N . ALA A 1 185 ? -18.809 5.272 18.412 1.00 98.00 185 ALA A N 1
ATOM 1457 C CA . ALA A 1 185 ? -19.520 4.419 17.456 1.00 98.00 185 ALA A CA 1
ATOM 1458 C C . ALA A 1 185 ? -18.982 2.978 17.382 1.00 98.00 185 ALA A C 1
ATOM 1460 O O . ALA A 1 185 ? -19.268 2.255 16.424 1.00 98.00 185 ALA A O 1
ATOM 1461 N N . THR A 1 186 ? -18.224 2.514 18.382 1.00 97.44 186 THR A N 1
ATOM 1462 C CA . THR A 1 186 ? -17.628 1.161 18.407 1.00 97.44 186 THR A CA 1
ATOM 1463 C C . THR A 1 186 ? -18.650 0.057 18.123 1.00 97.44 186 THR A C 1
ATOM 1465 O O . THR A 1 186 ? -18.372 -0.836 17.324 1.00 97.44 186 THR A O 1
ATOM 1468 N N . GLY A 1 187 ? -19.848 0.134 18.716 1.00 96.94 187 GLY A N 1
ATOM 1469 C CA . GLY A 1 187 ? -20.921 -0.841 18.491 1.00 96.94 187 GLY A CA 1
ATOM 1470 C C . GLY A 1 187 ? -21.346 -0.929 17.022 1.00 96.94 187 GLY A C 1
ATOM 1471 O O . GLY A 1 187 ? -21.295 -2.015 16.444 1.00 96.94 187 GLY A O 1
ATOM 1472 N N . GLU A 1 188 ? -21.673 0.213 16.408 1.00 97.56 188 GLU A N 1
ATOM 1473 C CA . GLU A 1 188 ? -22.085 0.303 14.999 1.00 97.56 188 GLU A CA 1
ATOM 1474 C C . GLU A 1 188 ? -20.968 -0.131 14.038 1.00 97.56 188 GLU A C 1
ATOM 1476 O O . GLU A 1 188 ? -21.216 -0.797 13.030 1.00 97.56 188 GLU A O 1
ATOM 1481 N N . ARG A 1 189 ? -19.714 0.221 14.352 1.00 98.38 189 ARG A N 1
ATOM 1482 C CA . ARG A 1 189 ? -18.543 -0.188 13.565 1.00 98.38 189 ARG A CA 1
ATOM 1483 C C . ARG A 1 189 ? -18.344 -1.701 13.601 1.00 98.38 189 ARG A C 1
ATOM 1485 O O . ARG A 1 189 ? -18.067 -2.287 12.558 1.00 98.38 189 ARG A O 1
ATOM 1492 N N . LEU A 1 190 ? -18.493 -2.335 14.765 1.00 98.12 190 LEU A N 1
ATOM 1493 C CA . LEU A 1 190 ? -18.418 -3.793 14.892 1.00 98.12 190 LEU A CA 1
ATOM 1494 C C . LEU A 1 190 ? -19.568 -4.482 14.148 1.00 98.12 190 LEU A C 1
ATOM 1496 O O . LEU A 1 190 ? -19.304 -5.423 13.402 1.00 98.12 190 LEU A O 1
ATOM 1500 N N . ASP A 1 191 ? -20.796 -3.964 14.254 1.00 97.38 191 ASP A N 1
ATOM 1501 C CA . ASP A 1 191 ? -21.963 -4.501 13.531 1.00 97.38 191 ASP A CA 1
ATOM 1502 C C . ASP A 1 191 ? -21.758 -4.441 12.011 1.00 97.38 191 ASP A C 1
ATOM 1504 O O . ASP A 1 191 ? -22.084 -5.378 11.282 1.00 97.38 191 ASP A O 1
ATOM 1508 N N . HIS A 1 192 ? -21.131 -3.373 11.506 1.00 96.94 192 HIS A N 1
ATOM 1509 C CA . HIS A 1 192 ? -20.781 -3.275 10.090 1.00 96.94 192 HIS A CA 1
ATOM 1510 C C . HIS A 1 192 ? -19.773 -4.349 9.637 1.00 96.94 192 HIS A C 1
ATOM 1512 O O . HIS A 1 192 ? -19.792 -4.758 8.471 1.00 96.94 192 HIS A O 1
ATOM 1518 N N . LEU A 1 193 ? -18.881 -4.796 10.525 1.00 97.25 193 LEU A N 1
ATOM 1519 C CA . LEU A 1 193 ? -17.848 -5.795 10.227 1.00 97.25 193 LEU A CA 1
ATOM 1520 C C . LEU A 1 193 ? -18.317 -7.239 10.444 1.00 97.25 193 LEU A C 1
ATOM 1522 O O . LEU A 1 193 ? -17.666 -8.162 9.943 1.00 97.25 193 LEU A O 1
ATOM 1526 N N . GLU A 1 194 ? -19.422 -7.441 11.158 1.00 95.00 194 GLU A N 1
ATOM 1527 C CA . GLU A 1 194 ? -20.014 -8.744 11.458 1.00 95.00 194 GLU A CA 1
ATOM 1528 C C . GLU A 1 194 ? -20.741 -9.336 10.234 1.00 95.00 194 GLU A C 1
ATOM 1530 O O . GLU A 1 194 ? -21.958 -9.475 10.177 1.00 95.00 194 GLU A O 1
ATOM 1535 N N . ASP A 1 195 ? -19.961 -9.697 9.216 1.00 94.44 195 ASP A N 1
ATOM 1536 C CA . ASP A 1 195 ? -20.419 -10.338 7.982 1.00 94.44 195 ASP A CA 1
ATOM 1537 C C . ASP A 1 195 ? -19.456 -11.482 7.598 1.00 94.44 195 ASP A C 1
ATOM 1539 O O . ASP A 1 195 ? -18.235 -11.325 7.749 1.00 94.44 195 ASP A O 1
ATOM 1543 N N . PRO A 1 196 ? -19.946 -12.628 7.065 1.00 92.00 196 PRO A N 1
ATOM 1544 C CA . PRO A 1 196 ? -19.109 -13.790 6.737 1.00 92.00 196 PRO A CA 1
ATOM 1545 C C . PRO A 1 196 ? -17.940 -13.510 5.780 1.00 92.00 196 PRO A C 1
ATOM 1547 O O . PRO A 1 196 ? -17.000 -14.317 5.699 1.00 92.00 196 PRO A O 1
ATOM 1550 N N . PHE A 1 197 ? -17.993 -12.393 5.046 1.00 96.12 197 PHE A N 1
ATOM 1551 C CA . PHE A 1 197 ? -16.970 -11.977 4.103 1.00 96.12 197 PHE A CA 1
ATOM 1552 C C . PHE A 1 197 ? -16.128 -10.805 4.595 1.00 96.12 197 PHE A C 1
ATOM 1554 O O . PHE A 1 197 ? -14.901 -10.940 4.618 1.00 96.12 197 PHE A O 1
ATOM 1561 N N . ARG A 1 198 ? -16.755 -9.694 5.009 1.00 96.81 198 ARG A N 1
ATOM 1562 C CA . ARG A 1 198 ? -16.075 -8.412 5.297 1.00 96.81 198 ARG A CA 1
ATOM 1563 C C . ARG A 1 198 ? -14.849 -8.566 6.191 1.00 96.81 198 ARG A C 1
ATOM 1565 O O . ARG A 1 198 ? -13.806 -7.987 5.895 1.00 96.81 198 ARG A O 1
ATOM 1572 N N . LEU A 1 199 ? -14.960 -9.393 7.231 1.00 97.44 199 LEU A N 1
ATOM 1573 C CA . LEU A 1 199 ? -13.892 -9.677 8.192 1.00 97.44 199 LEU A CA 1
ATOM 1574 C C . LEU A 1 199 ? -13.380 -11.126 8.116 1.00 97.44 199 LEU A C 1
ATOM 1576 O O . LEU A 1 199 ? -12.171 -11.382 8.177 1.00 97.44 199 LEU A O 1
ATOM 1580 N N . TYR A 1 200 ? -14.289 -12.098 8.008 1.00 97.06 200 TYR A N 1
ATOM 1581 C CA . TYR A 1 200 ? -13.978 -13.504 8.293 1.00 97.06 200 TYR A CA 1
ATOM 1582 C C . TYR A 1 200 ? -13.292 -14.273 7.156 1.00 97.06 200 TYR A C 1
ATOM 1584 O O . TYR A 1 200 ? -12.903 -15.421 7.362 1.00 97.06 200 TYR A O 1
ATOM 1592 N N . ARG A 1 201 ? -13.038 -13.650 5.996 1.00 97.88 201 ARG A N 1
ATOM 1593 C CA . ARG A 1 201 ? -12.130 -14.219 4.976 1.00 97.88 201 ARG A CA 1
ATOM 1594 C C . ARG A 1 201 ? -10.648 -14.066 5.331 1.00 97.88 201 ARG A C 1
ATOM 1596 O O . ARG A 1 201 ? -9.785 -14.586 4.626 1.00 97.88 201 ARG A O 1
ATOM 1603 N N . CYS A 1 202 ? -10.302 -13.383 6.422 1.00 98.38 202 CYS A N 1
ATOM 1604 C CA . CYS A 1 202 ? -8.932 -13.411 6.927 1.00 98.38 202 CYS A CA 1
ATOM 1605 C C . CYS A 1 202 ? -8.614 -14.781 7.552 1.00 98.38 202 CYS A C 1
ATOM 1607 O O . CYS A 1 202 ? -9.068 -15.077 8.660 1.00 98.38 202 CYS A O 1
ATOM 1609 N N . HIS A 1 203 ? -7.786 -15.575 6.869 1.00 98.00 203 HIS A N 1
ATOM 1610 C CA . HIS A 1 203 ? -7.302 -16.890 7.315 1.00 98.00 203 HIS A CA 1
ATOM 1611 C C . HIS A 1 203 ? -5.869 -16.850 7.873 1.00 98.00 203 HIS A C 1
ATOM 1613 O O . HIS A 1 203 ? -5.157 -17.843 7.817 1.00 98.00 203 HIS A O 1
ATOM 1619 N N . THR A 1 204 ? -5.424 -15.691 8.375 1.00 98.12 204 THR A N 1
ATOM 1620 C CA . THR A 1 204 ? -4.115 -15.543 9.042 1.00 98.12 204 THR A CA 1
ATOM 1621 C C . THR A 1 204 ? -2.934 -15.987 8.159 1.00 98.12 204 THR A C 1
ATOM 1623 O O . THR A 1 204 ? -2.002 -16.632 8.613 1.00 98.12 204 THR A O 1
ATOM 1626 N N . ILE A 1 205 ? -2.969 -15.619 6.871 1.00 98.50 205 ILE A N 1
ATOM 1627 C CA . ILE A 1 205 ? -1.910 -15.932 5.887 1.00 98.50 205 ILE A CA 1
ATOM 1628 C C . ILE A 1 205 ? -0.629 -15.109 6.139 1.00 98.50 205 ILE A C 1
ATOM 1630 O O . ILE A 1 205 ? 0.452 -15.478 5.705 1.00 98.50 205 ILE A O 1
ATOM 1634 N N . MET A 1 206 ? -0.738 -13.986 6.856 1.00 98.25 206 MET A N 1
ATOM 1635 C CA . MET A 1 206 ? 0.369 -13.114 7.292 1.00 98.25 206 MET A CA 1
ATOM 1636 C C . MET A 1 206 ? 1.126 -12.324 6.210 1.00 98.25 206 MET A C 1
ATOM 1638 O O . MET A 1 206 ? 1.840 -11.386 6.564 1.00 98.25 206 MET A O 1
ATOM 1642 N N . ASN A 1 207 ? 0.890 -12.565 4.914 1.00 98.69 207 ASN A N 1
ATOM 1643 C CA . ASN A 1 207 ? 1.479 -11.756 3.829 1.00 98.69 207 ASN A CA 1
ATOM 1644 C C . ASN A 1 207 ? 1.262 -10.242 3.989 1.00 98.69 207 ASN A C 1
ATOM 1646 O O . ASN A 1 207 ? 2.085 -9.443 3.550 1.00 98.69 207 ASN A O 1
ATOM 1650 N N . CYS A 1 208 ? 0.150 -9.831 4.599 1.00 98.69 208 CYS A N 1
ATOM 1651 C CA . CYS A 1 208 ? -0.184 -8.424 4.788 1.00 98.69 208 CYS A CA 1
ATOM 1652 C C . CYS A 1 208 ? 0.774 -7.693 5.738 1.00 98.69 208 CYS A C 1
ATOM 1654 O O . CYS A 1 208 ? 1.070 -6.525 5.498 1.00 98.69 208 CYS A O 1
ATOM 1656 N N . THR A 1 209 ? 1.249 -8.368 6.787 1.00 98.44 209 THR A N 1
ATOM 1657 C CA . THR A 1 209 ? 2.233 -7.821 7.729 1.00 98.44 209 THR A CA 1
ATOM 1658 C C . THR A 1 209 ? 3.619 -7.814 7.092 1.00 98.44 209 THR A C 1
ATOM 1660 O O . THR A 1 209 ? 4.283 -6.787 7.117 1.00 98.44 209 THR A O 1
ATOM 1663 N N . ASN A 1 210 ? 4.007 -8.903 6.419 1.00 97.75 210 ASN A N 1
ATOM 1664 C CA . ASN A 1 210 ? 5.313 -9.000 5.754 1.00 97.75 210 ASN A CA 1
ATOM 1665 C C . ASN A 1 210 ? 5.488 -7.982 4.615 1.00 97.75 210 ASN A C 1
ATOM 1667 O O . ASN A 1 210 ? 6.590 -7.515 4.372 1.00 97.75 210 ASN A O 1
ATOM 1671 N N . ALA A 1 211 ? 4.406 -7.644 3.909 1.00 98.19 211 ALA A N 1
ATOM 1672 C CA . ALA A 1 211 ? 4.437 -6.711 2.783 1.00 98.19 211 ALA A CA 1
ATOM 1673 C C . ALA A 1 211 ? 4.200 -5.243 3.181 1.00 98.19 211 ALA A C 1
ATOM 1675 O O . ALA A 1 211 ? 4.031 -4.397 2.303 1.00 98.19 211 ALA A O 1
ATOM 1676 N N . CYS A 1 212 ? 4.071 -4.918 4.473 1.00 98.69 212 CYS A N 1
ATOM 1677 C CA . CYS A 1 212 ? 3.794 -3.544 4.878 1.00 98.69 212 CYS A CA 1
ATOM 1678 C C . CYS A 1 212 ? 5.084 -2.706 4.854 1.00 98.69 212 CYS A C 1
ATOM 1680 O O . CYS A 1 212 ? 5.929 -2.902 5.719 1.00 98.69 212 CYS A O 1
ATOM 1682 N N . PRO A 1 213 ? 5.220 -1.693 3.974 1.00 98.19 213 PRO A N 1
ATOM 1683 C CA . PRO A 1 213 ? 6.442 -0.880 3.886 1.00 98.19 213 PRO A CA 1
ATOM 1684 C C . PRO A 1 213 ? 6.605 0.114 5.051 1.00 98.19 213 PRO A C 1
ATOM 1686 O O . PRO A 1 213 ? 7.508 0.944 5.046 1.00 98.19 213 PRO A O 1
ATOM 1689 N N . LYS A 1 214 ? 5.671 0.099 6.007 1.00 98.31 214 LYS A N 1
ATOM 1690 C CA . LYS A 1 214 ? 5.653 0.943 7.209 1.00 98.31 214 LYS A CA 1
ATOM 1691 C C . LYS A 1 214 ? 5.742 0.105 8.488 1.00 98.31 214 LYS A C 1
ATOM 1693 O O . LYS A 1 214 ? 5.432 0.625 9.554 1.00 98.31 214 LYS A O 1
ATOM 1698 N N . ASP A 1 215 ? 6.064 -1.184 8.359 1.00 97.06 215 ASP A N 1
ATOM 1699 C CA . ASP A 1 215 ? 6.203 -2.134 9.469 1.00 97.06 215 ASP A CA 1
ATOM 1700 C C . ASP A 1 215 ? 4.963 -2.223 10.374 1.00 97.06 215 ASP A C 1
ATOM 1702 O O . ASP A 1 215 ? 5.035 -2.481 11.577 1.00 97.06 215 ASP A O 1
ATOM 1706 N N . LEU A 1 216 ? 3.780 -2.004 9.791 1.00 98.38 216 LEU A N 1
ATOM 1707 C CA . LEU A 1 216 ? 2.514 -2.146 10.503 1.00 98.38 216 LEU A CA 1
ATOM 1708 C C . LEU A 1 216 ? 2.094 -3.611 10.536 1.00 98.38 216 LEU A C 1
ATOM 1710 O O . LEU A 1 216 ? 2.455 -4.410 9.672 1.00 98.38 216 LEU A O 1
ATOM 1714 N N . ASN A 1 217 ? 1.230 -3.951 11.493 1.00 98.31 217 ASN A N 1
ATOM 1715 C CA . ASN A 1 217 ? 0.724 -5.312 11.649 1.00 98.31 217 ASN A CA 1
ATOM 1716 C C . ASN A 1 217 ? -0.800 -5.405 11.427 1.00 98.31 217 ASN A C 1
ATOM 1718 O O . ASN A 1 217 ? -1.557 -5.568 12.392 1.00 98.31 217 ASN A O 1
ATOM 1722 N N . PRO A 1 218 ? -1.277 -5.335 10.162 1.00 98.62 218 PRO A N 1
ATOM 1723 C CA . PRO A 1 218 ? -2.686 -5.539 9.837 1.00 98.62 218 PRO A CA 1
ATOM 1724 C C . PRO A 1 218 ? -3.234 -6.874 10.341 1.00 98.62 218 PRO A C 1
ATOM 1726 O O . PRO A 1 218 ? -4.381 -6.933 10.771 1.00 98.62 218 PRO A O 1
ATOM 1729 N N . ALA A 1 219 ? -2.435 -7.948 10.327 1.00 98.62 219 ALA A N 1
ATOM 1730 C CA . ALA A 1 219 ? -2.888 -9.251 10.809 1.00 98.62 219 ALA A CA 1
ATOM 1731 C C . ALA A 1 219 ? -3.275 -9.213 12.295 1.00 98.62 219 ALA A C 1
ATOM 1733 O O . ALA A 1 219 ? -4.338 -9.715 12.667 1.00 98.62 219 ALA A O 1
ATOM 1734 N N . ARG A 1 220 ? -2.457 -8.559 13.132 1.00 98.38 220 ARG A N 1
ATOM 1735 C CA . ARG A 1 220 ? -2.760 -8.350 14.555 1.00 98.38 220 ARG A CA 1
ATOM 1736 C C . ARG A 1 220 ? -4.015 -7.502 14.741 1.00 98.38 220 ARG A C 1
ATOM 1738 O O . ARG A 1 220 ? -4.856 -7.870 15.550 1.00 98.38 220 ARG A O 1
ATOM 1745 N N . ALA A 1 221 ? -4.170 -6.420 13.978 1.00 98.50 221 ALA A N 1
ATOM 1746 C CA . ALA A 1 221 ? -5.371 -5.584 14.034 1.00 98.50 221 ALA A CA 1
ATOM 1747 C C . ALA A 1 221 ? -6.643 -6.382 13.696 1.00 98.50 221 ALA A C 1
ATOM 1749 O O . ALA A 1 221 ? -7.617 -6.338 14.442 1.00 98.50 221 ALA A O 1
ATOM 1750 N N . ILE A 1 222 ? -6.615 -7.194 12.633 1.00 98.69 222 ILE A N 1
ATOM 1751 C CA . ILE A 1 222 ? -7.742 -8.062 12.256 1.00 98.69 222 ILE A CA 1
ATOM 1752 C C . ILE A 1 222 ? -8.059 -9.079 13.361 1.00 98.69 222 ILE A C 1
ATOM 1754 O O . ILE A 1 222 ? -9.228 -9.324 13.656 1.00 98.69 222 ILE A O 1
ATOM 1758 N N . ALA A 1 223 ? -7.036 -9.676 13.979 1.00 98.56 223 ALA A N 1
ATOM 1759 C CA . ALA A 1 223 ? -7.227 -10.591 15.102 1.00 98.56 223 ALA A CA 1
ATOM 1760 C C . ALA A 1 223 ? -7.865 -9.886 16.311 1.00 98.56 223 ALA A C 1
ATOM 1762 O O . ALA A 1 223 ? -8.782 -10.440 16.916 1.00 98.56 223 ALA A O 1
ATOM 1763 N N . SER A 1 224 ? -7.447 -8.654 16.618 1.00 98.38 224 SER A N 1
ATOM 1764 C CA . SER A 1 224 ? -8.061 -7.842 17.673 1.00 98.38 224 SER A CA 1
ATOM 1765 C C . SER A 1 224 ? -9.533 -7.539 17.385 1.00 98.38 224 SER A C 1
ATOM 1767 O O . SER A 1 224 ? -10.350 -7.710 18.281 1.00 98.38 224 SER A O 1
ATOM 1769 N N . ILE A 1 225 ? -9.901 -7.183 16.146 1.00 98.44 225 ILE A N 1
ATOM 1770 C CA . ILE A 1 225 ? -11.315 -6.980 15.766 1.00 98.44 225 ILE A CA 1
ATOM 1771 C C . ILE A 1 225 ? -12.127 -8.256 16.018 1.00 98.44 225 ILE A C 1
ATOM 1773 O O . ILE A 1 225 ? -13.194 -8.209 16.627 1.00 98.44 225 ILE A O 1
ATOM 1777 N N . LYS A 1 226 ? -11.616 -9.414 15.577 1.00 98.19 226 LYS A N 1
ATOM 1778 C CA . LYS A 1 226 ? -12.286 -10.703 15.809 1.00 98.19 226 LYS A CA 1
ATOM 1779 C C . LYS A 1 226 ? -12.477 -10.979 17.302 1.00 98.19 226 LYS A C 1
ATOM 1781 O O . LYS A 1 226 ? -13.526 -11.489 17.679 1.00 98.19 226 LYS A O 1
ATOM 1786 N N . ARG A 1 227 ? -11.492 -10.632 18.138 1.00 98.00 227 ARG A N 1
ATOM 1787 C CA . ARG A 1 227 ? -11.592 -10.765 19.597 1.00 98.00 227 ARG A CA 1
ATOM 1788 C C . ARG A 1 227 ? -12.676 -9.852 20.175 1.00 98.00 227 ARG A C 1
ATOM 1790 O O . ARG A 1 227 ? -13.507 -10.348 20.921 1.00 98.00 227 ARG A O 1
ATOM 1797 N N . MET A 1 228 ? -12.725 -8.582 19.766 1.00 97.81 228 MET A N 1
ATOM 1798 C CA . MET A 1 228 ? -13.755 -7.629 20.213 1.00 97.81 228 MET A CA 1
ATOM 1799 C C . MET A 1 228 ? -15.177 -8.119 19.894 1.00 97.81 228 MET A C 1
ATOM 1801 O O . MET A 1 228 ? -16.071 -7.995 20.724 1.00 97.81 228 MET A O 1
ATOM 1805 N N . LEU A 1 229 ? -15.388 -8.729 18.720 1.00 96.56 229 LEU A N 1
ATOM 1806 C CA . LEU A 1 229 ? -16.681 -9.329 18.358 1.00 96.56 229 LEU A CA 1
ATOM 1807 C C . LEU A 1 229 ? -17.054 -10.530 19.236 1.00 96.56 229 LEU A C 1
ATOM 1809 O O . LEU A 1 229 ? -18.230 -10.736 19.515 1.00 96.56 229 LEU A O 1
ATOM 1813 N N . VAL A 1 230 ? -16.073 -11.331 19.662 1.00 95.06 230 VAL A N 1
ATOM 1814 C CA . VAL A 1 230 ? -16.317 -12.455 20.578 1.00 95.06 230 VAL A CA 1
ATOM 1815 C C . VAL A 1 230 ? -16.618 -11.946 21.985 1.00 95.06 230 VAL A C 1
ATOM 1817 O O . VAL A 1 230 ? -17.599 -12.382 22.575 1.00 95.06 230 VAL A O 1
ATOM 1820 N N . GLU A 1 231 ? -15.829 -10.996 22.492 1.00 94.62 231 GLU A N 1
ATOM 1821 C CA . GLU A 1 231 ? -16.020 -10.373 23.809 1.00 94.62 231 GLU A CA 1
ATOM 1822 C C . GLU A 1 231 ? -17.386 -9.684 23.927 1.00 94.62 231 GLU A C 1
ATOM 1824 O O . GLU A 1 231 ? -18.008 -9.765 24.974 1.00 94.62 231 GLU A O 1
ATOM 1829 N N . ARG A 1 232 ? -17.898 -9.079 22.846 1.00 90.12 232 ARG A N 1
ATOM 1830 C CA . ARG A 1 232 ? -19.234 -8.454 22.816 1.00 90.12 232 ARG A CA 1
ATOM 1831 C C . ARG A 1 232 ? -20.390 -9.449 23.002 1.00 90.12 232 ARG A C 1
ATOM 1833 O O . ARG A 1 232 ? -21.486 -9.034 23.367 1.00 90.12 232 ARG A O 1
ATOM 1840 N N . ARG A 1 233 ? -20.184 -10.732 22.687 1.00 85.19 233 ARG A N 1
ATOM 1841 C CA . ARG A 1 233 ? -21.212 -11.784 22.800 1.00 85.19 233 ARG A CA 1
ATOM 1842 C C . ARG A 1 233 ? -21.201 -12.499 24.156 1.00 85.19 233 ARG A C 1
ATOM 1844 O O . ARG A 1 233 ? -22.109 -13.295 24.396 1.00 85.19 233 ARG A O 1
ATOM 1851 N N . LEU A 1 234 ? -20.162 -12.282 24.967 1.00 74.88 234 LEU A N 1
ATOM 1852 C CA . LEU A 1 234 ? -20.028 -12.810 26.328 1.00 74.88 234 LEU A CA 1
ATOM 1853 C C . LEU A 1 234 ? -20.722 -11.881 27.325 1.00 74.88 234 LEU A C 1
ATOM 1855 O O . LEU A 1 234 ? -21.317 -12.429 28.278 1.00 74.88 234 LEU A O 1
#

Foldseek 3Di:
DAKEFFWWDDPVVVDDIDTDIDDDDPVPFDFFQVRVQVCCCPPPNVQADAFDDDLPQQQLRQFWQWPNATEHRSPHTPVVDDGHIYTAALALFPAPTTNRGDCPLLVVLLVLLVLDAADPDDADPPDGDDDDPVLVVQLVQLVSDNSNCRLQSQDVLCSVQVVFASGLNSLSSLLSLCSRPRHPCVVVSLVSCPDCHPQVSPPLPQSSQVRRNSNGRSSVSSVVSVVVNVVVVD